Protein AF-A0A1M5UIB4-F1 (afdb_monomer)

Solvent-accessible surface area (backbone atoms only — not comparable to full-atom values): 10551 Å² total; per-residue (Å²): 145,88,87,80,84,84,86,81,85,84,73,81,70,80,72,77,74,70,70,76,63,80,63,64,63,59,52,53,50,50,49,52,52,50,49,66,48,49,50,58,53,49,7,51,53,27,33,60,51,29,69,79,46,92,88,53,86,46,80,44,68,66,48,18,36,51,40,41,50,27,49,56,68,67,68,55,89,67,86,65,73,73,83,42,69,64,20,44,52,44,39,53,51,48,30,55,51,48,54,51,49,50,52,66,59,42,47,63,55,50,55,50,54,51,48,52,54,52,50,55,52,51,55,54,50,54,51,50,53,51,51,50,53,55,47,52,54,53,51,51,51,56,52,50,54,53,50,52,56,50,49,55,53,52,51,55,49,50,55,49,50,52,55,47,52,54,50,49,53,54,48,52,56,48,55,64,69,71,53,74,81,83,126

Organism: NCBI:txid299255

Sequence (183 aa):
MYFGAIMRKGVLSPRHGGSDGFNPWWFALLAMVALAIHVPLFAAMTLWFESGHPDSHIQTFSDATWVTLMAISTIGYGDLVPLTLGARITNIVAFVACIGFMTVLGLPFYLQAVSLINNAVRRQDSRRHHLENRRYARMISRRMDQYDDHLDQVMSKLDRLEQLMDREAVRNEQEQKDSPPAK

Mean predicted aligned error: 12.82 Å

Nearest PDB structures (foldseek):
  8vc3-assembly1_E  TM=8.628E-01  e=1.170E-04  Rattus norvegicus
  5wie-assembly2_H  TM=8.489E-01  e=1.315E-04  Rattus norvegicus
  7siz-assembly1_B  TM=8.538E-01  e=5.033E-04  Rattus norvegicus
  7w6s-assembly1_F  TM=6.006E-01  e=5.479E-05  Homo sapiens
  7f3f-assembly1_B  TM=7.124E-01  e=5.995E-04  Homo sapiens

Foldseek 3Di:
DPDPPDPPPPPPDPPPPPCPVPDLVVLVVVLVVCVVCLLLVLLVQLCVQQCPPPPAPQPDSVSSSVALVCLLVVVCPVPHDRPDPRNVVSSVVSNVVNVVSCVVSCVVVVVSVVVVVVVVVVVVVVVVVVVVVVVVVVVVVVVVVVVVVVVVVVVVVVVVVVVVVVVVVVVVVVVVVPDPPDD

pLDDT: mean 85.93, std 15.43, range [42.91, 97.94]

Radius of gyration: 45.01 Å; Cα contacts (8 Å, |Δi|>4): 94; chains: 1; bounding box: 85×39×139 Å

Structure (mmCIF, N/CA/C/O backbone):
data_AF-A0A1M5UIB4-F1
#
_entry.id   AF-A0A1M5UIB4-F1
#
loop_
_atom_site.group_PDB
_atom_site.id
_atom_site.type_symbol
_atom_site.label_atom_id
_atom_site.label_alt_id
_atom_site.label_comp_id
_atom_site.label_asym_id
_atom_site.label_entity_id
_atom_site.label_seq_id
_atom_site.pdbx_PDB_ins_code
_atom_site.Cartn_x
_atom_site.Cartn_y
_atom_site.Cartn_z
_atom_site.occupancy
_atom_site.B_iso_or_equiv
_atom_site.auth_seq_id
_atom_site.auth_comp_id
_atom_site.auth_asym_id
_atom_site.auth_atom_id
_atom_site.pdbx_PDB_model_num
ATOM 1 N N . MET A 1 1 ? 0.639 -30.505 -58.683 1.00 51.19 1 MET A N 1
ATOM 2 C CA . MET A 1 1 ? 0.103 -29.165 -58.355 1.00 51.19 1 MET A CA 1
ATOM 3 C C . MET A 1 1 ? -0.337 -29.081 -56.881 1.00 51.19 1 MET A C 1
ATOM 5 O O . MET A 1 1 ? -1.465 -28.712 -56.630 1.00 51.19 1 MET A O 1
ATOM 9 N N . TYR A 1 2 ? 0.522 -29.410 -55.898 1.00 43.47 2 TYR A N 1
ATOM 10 C CA . TYR A 1 2 ? 0.194 -29.302 -54.455 1.00 43.47 2 TYR A CA 1
ATOM 11 C C . TYR A 1 2 ? 1.462 -29.215 -53.573 1.00 43.47 2 TYR A C 1
ATOM 13 O O . TYR A 1 2 ? 1.670 -30.032 -52.689 1.00 43.47 2 TYR A O 1
ATOM 21 N N . PHE A 1 3 ? 2.352 -28.248 -53.824 1.00 42.97 3 PHE A N 1
ATOM 22 C CA . PHE A 1 3 ? 3.542 -28.031 -52.972 1.00 42.97 3 PHE A CA 1
ATOM 23 C C . PHE A 1 3 ? 3.953 -26.547 -52.865 1.00 42.97 3 PHE A C 1
ATOM 25 O O . PHE A 1 3 ? 5.128 -26.220 -52.774 1.00 42.97 3 PHE A O 1
ATOM 32 N N . GLY A 1 4 ? 2.983 -25.622 -52.914 1.00 45.22 4 GLY A N 1
ATOM 33 C CA . GLY A 1 4 ? 3.255 -24.173 -52.973 1.00 45.22 4 GLY A CA 1
ATOM 34 C C . GLY A 1 4 ? 2.662 -23.314 -51.850 1.00 45.22 4 GLY A C 1
ATOM 35 O O . GLY A 1 4 ? 2.902 -22.113 -51.826 1.00 45.22 4 GLY A O 1
ATOM 36 N N . ALA A 1 5 ? 1.889 -23.880 -50.918 1.00 47.44 5 ALA A N 1
ATOM 37 C CA . ALA A 1 5 ? 1.044 -23.085 -50.012 1.00 47.44 5 ALA A CA 1
ATOM 38 C C . ALA A 1 5 ? 1.519 -23.011 -48.544 1.00 47.44 5 ALA A C 1
ATOM 40 O O . ALA A 1 5 ? 0.765 -22.552 -47.691 1.00 47.44 5 ALA A O 1
ATOM 41 N N . ILE A 1 6 ? 2.750 -23.438 -48.223 1.00 51.12 6 ILE A N 1
ATOM 42 C CA . ILE A 1 6 ? 3.232 -23.543 -46.823 1.00 51.12 6 ILE A CA 1
ATOM 43 C C . ILE A 1 6 ? 4.278 -22.464 -46.451 1.00 51.12 6 ILE A C 1
ATOM 45 O O . ILE A 1 6 ? 4.755 -22.416 -45.327 1.00 51.12 6 ILE A O 1
ATOM 49 N N . MET A 1 7 ? 4.592 -21.509 -47.334 1.00 51.34 7 MET A N 1
ATOM 50 C CA . MET A 1 7 ? 5.634 -20.489 -47.083 1.00 51.34 7 MET A CA 1
ATOM 51 C C . MET A 1 7 ? 5.106 -19.049 -47.082 1.00 51.34 7 MET A C 1
ATOM 53 O O . MET A 1 7 ? 5.727 -18.143 -47.635 1.00 51.34 7 MET A O 1
ATOM 57 N N . ARG A 1 8 ? 3.934 -18.801 -46.478 1.00 48.84 8 ARG A N 1
ATOM 58 C CA . ARG A 1 8 ? 3.467 -17.419 -46.255 1.00 48.84 8 ARG A CA 1
ATOM 59 C C . ARG A 1 8 ? 2.487 -17.261 -45.086 1.00 48.84 8 ARG A C 1
ATOM 61 O O . ARG A 1 8 ? 1.413 -16.695 -45.232 1.00 48.84 8 ARG A O 1
ATOM 68 N N . LYS A 1 9 ? 2.867 -17.729 -43.896 1.00 47.12 9 LYS A N 1
ATOM 69 C CA . LYS A 1 9 ? 2.273 -17.267 -42.624 1.00 47.12 9 LYS A CA 1
ATOM 70 C C . LYS A 1 9 ? 3.375 -16.968 -41.607 1.00 47.12 9 LYS A C 1
ATOM 72 O O . LYS A 1 9 ? 3.436 -17.545 -40.534 1.00 47.12 9 LYS A O 1
ATOM 77 N N . GLY A 1 10 ? 4.271 -16.067 -42.005 1.00 47.38 10 GLY A N 1
ATOM 78 C CA . GLY A 1 10 ? 5.330 -15.489 -41.175 1.00 47.38 10 GLY A CA 1
ATOM 79 C C . GLY A 1 10 ? 5.127 -13.993 -40.937 1.00 47.38 10 GLY A C 1
ATOM 80 O O . GLY A 1 10 ? 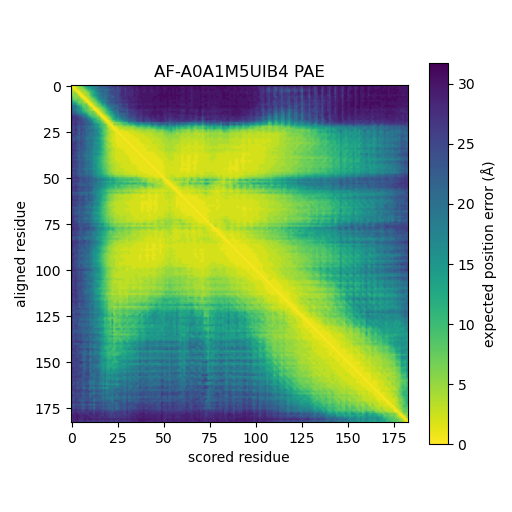6.097 -13.251 -40.881 1.00 47.38 10 GLY A O 1
ATOM 81 N N . VAL A 1 11 ? 3.878 -13.527 -40.847 1.00 51.22 11 VAL A N 1
ATOM 82 C CA . VAL A 1 11 ? 3.583 -12.179 -40.348 1.00 51.22 11 VAL A CA 1
ATOM 83 C C . VAL A 1 11 ? 3.044 -12.364 -38.945 1.00 51.22 11 VAL A C 1
ATOM 85 O O . VAL A 1 11 ? 1.877 -12.693 -38.747 1.00 51.22 11 VAL A O 1
ATOM 88 N N . LEU A 1 12 ? 3.955 -12.227 -37.985 1.00 52.25 12 LEU A N 1
ATOM 89 C CA . LEU A 1 12 ? 3.656 -12.039 -36.575 1.00 52.25 12 LEU A CA 1
ATOM 90 C C . LEU A 1 12 ? 2.602 -10.935 -36.471 1.00 52.25 12 LEU A C 1
ATOM 92 O O . LEU A 1 12 ? 2.913 -9.751 -36.579 1.00 52.25 12 LEU A O 1
ATOM 96 N N . SER A 1 13 ? 1.342 -11.321 -36.284 1.00 51.44 13 SER A N 1
ATOM 97 C CA . SER A 1 13 ? 0.351 -10.399 -35.756 1.00 51.44 13 SER A CA 1
ATOM 98 C C . SER A 1 13 ? 0.904 -9.913 -34.415 1.00 51.44 13 SER A C 1
ATOM 100 O O . SER A 1 13 ? 1.237 -10.768 -33.583 1.00 51.44 13 SER A O 1
ATOM 102 N N . PRO A 1 14 ? 1.012 -8.598 -34.161 1.00 44.62 14 PRO A N 1
ATOM 103 C CA . PRO A 1 14 ? 1.189 -8.121 -32.807 1.00 44.62 14 PRO A CA 1
ATOM 104 C C . PRO A 1 14 ? -0.060 -8.586 -32.076 1.00 44.62 14 PRO A C 1
ATOM 106 O O . PRO A 1 14 ? -1.140 -8.022 -32.246 1.00 44.62 14 PRO A O 1
ATOM 109 N N . ARG A 1 15 ? 0.064 -9.687 -31.331 1.00 45.69 15 ARG A N 1
ATOM 110 C CA . ARG A 1 15 ? -0.931 -10.095 -30.355 1.00 45.69 15 ARG A CA 1
ATOM 111 C C . ARG A 1 15 ? -1.129 -8.842 -29.521 1.00 45.69 15 ARG A C 1
ATOM 113 O O . ARG A 1 15 ? -0.184 -8.398 -28.870 1.00 45.69 15 ARG A O 1
ATOM 120 N N . HIS A 1 16 ? -2.295 -8.208 -29.646 1.00 49.19 16 HIS A N 1
ATOM 121 C CA . HIS A 1 16 ? -2.716 -7.200 -28.698 1.00 49.19 16 HIS A CA 1
ATOM 122 C C . HIS A 1 16 ? -2.613 -7.891 -27.348 1.00 49.19 16 HIS A C 1
ATOM 124 O O . HIS A 1 16 ? -3.436 -8.734 -26.996 1.00 49.19 16 HIS A O 1
ATOM 130 N N . GLY A 1 17 ? -1.513 -7.614 -26.649 1.00 43.81 17 GLY A N 1
ATOM 131 C CA . GLY A 1 17 ? -1.431 -7.786 -25.224 1.00 43.81 17 GLY A CA 1
ATOM 132 C C . GLY A 1 17 ? -2.463 -6.820 -24.702 1.00 43.81 17 GLY A C 1
ATOM 133 O O . GLY A 1 17 ? -2.143 -5.665 -24.431 1.00 43.81 17 GLY A O 1
ATOM 134 N N . GLY A 1 18 ? -3.714 -7.284 -24.657 1.00 42.91 18 GLY A N 1
ATOM 135 C CA . GLY A 1 18 ? -4.642 -6.839 -23.653 1.00 42.91 18 GLY A CA 1
ATOM 136 C C . GLY A 1 18 ? -3.838 -6.935 -22.377 1.00 42.91 18 GLY A C 1
ATOM 137 O O . GLY A 1 18 ? -3.520 -8.020 -21.895 1.00 42.91 18 GLY A O 1
ATOM 138 N N . SER A 1 19 ? -3.374 -5.785 -21.905 1.00 57.78 19 SER A N 1
ATOM 139 C CA . SER A 1 19 ? -3.258 -5.611 -20.486 1.00 57.78 19 SER A CA 1
ATOM 140 C C . SER A 1 19 ? -4.671 -5.892 -20.007 1.00 57.78 19 SER A C 1
ATOM 142 O O . SER A 1 19 ? -5.518 -4.997 -20.034 1.00 57.78 19 SER A O 1
ATOM 144 N N . ASP A 1 20 ? -4.940 -7.139 -19.636 1.00 58.25 20 ASP A N 1
ATOM 145 C CA . ASP A 1 20 ? -5.919 -7.429 -18.608 1.00 58.25 20 ASP A CA 1
ATOM 146 C C . ASP A 1 20 ? -5.351 -6.687 -17.401 1.00 58.25 20 ASP A C 1
ATOM 148 O O . ASP A 1 20 ? -4.516 -7.190 -16.651 1.00 58.25 20 ASP A O 1
ATOM 152 N N . GLY A 1 21 ? -5.603 -5.377 -17.392 1.00 60.31 21 GLY A N 1
ATOM 153 C CA . GLY A 1 21 ? -4.989 -4.429 -16.499 1.00 60.31 21 GLY A CA 1
ATOM 154 C C . GLY A 1 21 ? -5.532 -4.816 -15.156 1.00 60.31 21 GLY A C 1
ATOM 155 O O . GLY A 1 21 ? -6.702 -4.565 -14.885 1.00 60.31 21 GLY A O 1
ATOM 156 N N . PHE A 1 22 ? -4.709 -5.516 -14.385 1.00 69.25 22 PHE A N 1
ATOM 157 C CA . PHE A 1 22 ? -5.004 -5.888 -13.021 1.00 69.25 22 PHE A CA 1
ATOM 158 C C . PHE A 1 22 ? -5.564 -4.654 -12.326 1.00 69.25 22 PHE A C 1
ATOM 160 O O . PHE A 1 22 ? -4.862 -3.657 -12.170 1.00 69.25 22 PHE A O 1
ATOM 167 N N . ASN A 1 23 ? -6.864 -4.668 -12.040 1.00 78.31 23 ASN A N 1
ATOM 168 C CA . ASN A 1 23 ? -7.553 -3.468 -11.611 1.00 78.31 23 ASN A CA 1
ATOM 169 C C . ASN A 1 23 ? -7.292 -3.288 -10.105 1.00 78.31 23 ASN A C 1
ATOM 171 O O . ASN A 1 23 ? -7.831 -4.054 -9.298 1.00 78.31 23 ASN A O 1
ATOM 175 N N . PRO A 1 24 ? -6.485 -2.287 -9.700 1.00 80.81 24 PRO A N 1
ATOM 176 C CA . PRO A 1 24 ? -6.125 -2.100 -8.298 1.00 80.81 24 PRO A CA 1
ATOM 177 C C . PRO A 1 24 ? -7.331 -1.684 -7.446 1.00 80.81 24 PRO A C 1
ATOM 179 O O . PRO A 1 24 ? -7.307 -1.847 -6.227 1.00 80.81 24 PRO A O 1
ATOM 182 N N . TRP A 1 25 ? -8.408 -1.193 -8.070 1.00 83.19 25 TRP A N 1
ATOM 183 C CA . TRP A 1 25 ? -9.614 -0.758 -7.374 1.00 83.19 25 TRP A CA 1
ATOM 184 C C . TRP A 1 25 ? -10.310 -1.901 -6.630 1.00 83.19 25 TRP A C 1
ATOM 186 O O . TRP A 1 25 ? -10.904 -1.655 -5.584 1.00 83.19 25 TRP A O 1
ATOM 196 N N . TRP A 1 26 ? -10.187 -3.153 -7.087 1.00 87.62 26 TRP A N 1
ATOM 197 C CA . TRP A 1 26 ? -10.718 -4.295 -6.333 1.00 87.62 26 TRP A CA 1
ATOM 198 C C . TRP A 1 26 ? -9.958 -4.531 -5.026 1.00 87.62 26 TRP A C 1
ATOM 200 O O . TRP A 1 26 ? -10.581 -4.878 -4.030 1.00 87.62 26 TRP A O 1
ATOM 210 N N . PHE A 1 27 ? -8.648 -4.276 -4.978 1.00 88.50 27 PHE A N 1
ATOM 211 C CA . PHE A 1 27 ? -7.876 -4.365 -3.731 1.00 88.50 27 PHE A CA 1
ATOM 212 C C . PHE A 1 27 ? -8.211 -3.228 -2.778 1.00 88.50 27 PHE A C 1
ATOM 214 O O . PHE A 1 27 ? -8.328 -3.462 -1.580 1.00 88.50 27 PHE A O 1
ATOM 221 N N . ALA A 1 28 ? -8.433 -2.022 -3.306 1.00 87.56 28 ALA A N 1
ATOM 222 C CA . ALA A 1 28 ? -8.935 -0.909 -2.509 1.00 87.56 28 ALA A CA 1
ATOM 223 C C . ALA A 1 28 ? -10.319 -1.227 -1.917 1.00 87.56 28 ALA A C 1
ATOM 225 O O . ALA A 1 28 ? -10.536 -1.018 -0.727 1.00 87.56 28 ALA A O 1
ATOM 226 N N . LEU A 1 29 ? -11.225 -1.807 -2.714 1.00 91.44 29 LEU A N 1
ATOM 227 C CA . LEU A 1 29 ? -12.536 -2.263 -2.248 1.00 91.44 29 LEU A CA 1
ATOM 228 C C . LEU A 1 29 ? -12.407 -3.344 -1.166 1.00 91.44 29 LEU A C 1
ATOM 230 O O . LEU A 1 29 ? -13.030 -3.226 -0.115 1.00 91.44 29 LEU A O 1
ATOM 234 N N . LEU A 1 30 ? -11.577 -4.367 -1.394 1.00 92.31 30 LEU A N 1
ATOM 235 C CA . LEU A 1 30 ? -11.312 -5.423 -0.414 1.00 92.31 30 LEU A CA 1
ATOM 236 C C . LEU A 1 30 ? -10.729 -4.859 0.884 1.00 92.31 30 LEU A C 1
ATOM 238 O O . LEU A 1 30 ? -11.140 -5.285 1.958 1.00 92.31 30 LEU A O 1
ATOM 242 N N . ALA A 1 31 ? -9.827 -3.878 0.805 1.00 91.94 31 ALA A N 1
ATOM 243 C CA . ALA A 1 31 ? -9.273 -3.208 1.976 1.00 91.94 31 ALA A CA 1
ATOM 244 C C . ALA A 1 31 ? -10.330 -2.413 2.749 1.00 91.94 31 ALA A C 1
ATOM 246 O O . ALA A 1 31 ? -10.376 -2.482 3.976 1.00 91.94 31 ALA A O 1
ATOM 247 N N . MET A 1 32 ? -11.215 -1.713 2.037 1.00 92.12 32 MET A N 1
ATOM 248 C CA . MET A 1 32 ? -12.330 -0.983 2.639 1.00 92.12 32 MET A CA 1
ATOM 249 C C . MET A 1 32 ? -13.294 -1.928 3.365 1.00 92.12 32 MET A C 1
ATOM 251 O O . MET A 1 32 ? -13.677 -1.662 4.500 1.00 92.12 32 MET A O 1
ATOM 255 N N . VAL A 1 33 ? -13.647 -3.052 2.733 1.00 94.56 33 VAL A N 1
ATOM 256 C CA . VAL A 1 33 ? -14.512 -4.083 3.327 1.00 94.56 33 VAL A CA 1
ATOM 257 C C . VAL A 1 33 ? -13.830 -4.746 4.523 1.00 94.56 33 VAL A C 1
ATOM 259 O O . VAL A 1 33 ? -14.460 -4.911 5.565 1.00 94.56 33 VAL A O 1
ATOM 262 N N . ALA A 1 34 ? -12.541 -5.076 4.413 1.00 94.00 34 ALA A N 1
ATOM 263 C CA . ALA A 1 34 ? -11.773 -5.648 5.514 1.00 94.00 34 ALA A CA 1
ATOM 264 C C . ALA A 1 34 ? -11.755 -4.707 6.725 1.00 94.00 34 ALA A C 1
ATOM 266 O O . ALA A 1 34 ? -12.043 -5.151 7.831 1.00 94.00 34 ALA A O 1
ATOM 267 N N . LEU A 1 35 ? -11.511 -3.407 6.525 1.00 93.56 35 LEU A N 1
ATOM 268 C CA . LEU A 1 35 ? -11.533 -2.417 7.605 1.00 93.56 35 LEU A CA 1
ATOM 269 C C . LEU A 1 35 ? -12.937 -2.248 8.210 1.00 93.56 35 LEU A C 1
ATOM 271 O O . LEU A 1 35 ? -13.074 -2.196 9.434 1.00 93.56 35 LEU A O 1
ATOM 275 N N . ALA A 1 36 ? -13.970 -2.205 7.363 1.00 94.38 36 ALA A N 1
ATOM 276 C CA . ALA A 1 36 ? -15.365 -2.081 7.783 1.00 94.38 36 ALA A CA 1
ATOM 277 C C . ALA A 1 36 ? -15.855 -3.277 8.614 1.00 94.38 36 ALA A C 1
ATOM 279 O O . ALA A 1 36 ? -16.785 -3.121 9.395 1.00 94.38 36 ALA A O 1
ATOM 280 N N . ILE A 1 37 ? -15.236 -4.452 8.469 1.00 96.38 37 ILE A N 1
ATOM 281 C CA . ILE A 1 37 ? -15.513 -5.635 9.297 1.00 96.38 37 ILE A CA 1
ATOM 282 C C . ILE A 1 37 ? -14.597 -5.668 10.527 1.00 96.38 37 ILE A C 1
ATOM 284 O O . ILE A 1 37 ? -15.048 -5.986 11.626 1.00 96.38 37 ILE A O 1
ATOM 288 N N . HIS A 1 38 ? -13.322 -5.316 10.354 1.00 96.00 38 HIS A N 1
ATOM 289 C CA . HIS A 1 38 ? -12.291 -5.374 11.391 1.00 96.00 38 HIS A CA 1
ATOM 290 C C . HIS A 1 38 ? -12.646 -4.522 12.608 1.00 96.00 38 HIS A C 1
ATOM 292 O O . HIS A 1 38 ? -12.668 -5.029 13.727 1.00 96.00 38 HIS A O 1
ATOM 298 N N . VAL A 1 39 ? -12.970 -3.241 12.406 1.00 96.62 39 VAL A N 1
ATOM 299 C CA . VAL A 1 39 ? -13.229 -2.328 13.531 1.00 96.62 39 VAL A CA 1
ATOM 300 C C . VAL A 1 39 ? -14.461 -2.763 14.343 1.00 96.62 39 VAL A C 1
ATOM 302 O O . VAL A 1 39 ? -14.316 -2.936 15.554 1.00 96.62 39 VAL A O 1
ATOM 305 N N . PRO A 1 40 ? -15.640 -3.028 13.738 1.00 97.50 40 PRO A N 1
ATOM 306 C CA . PRO A 1 40 ? -16.807 -3.501 14.484 1.00 97.50 40 PRO A CA 1
ATOM 307 C C . PRO A 1 40 ? -16.593 -4.823 15.219 1.00 97.50 40 PRO A C 1
ATOM 309 O O . PRO A 1 40 ? -17.099 -4.991 16.328 1.00 97.50 40 PRO A O 1
ATOM 312 N N . LEU A 1 41 ? -15.841 -5.754 14.625 1.00 97.94 41 LEU A N 1
ATOM 313 C CA . LEU A 1 41 ? -15.555 -7.055 15.228 1.00 97.94 41 LEU A CA 1
ATOM 314 C C . LEU A 1 41 ? -14.792 -6.898 16.550 1.00 97.94 41 LEU A C 1
ATOM 316 O O . LEU A 1 41 ? -15.223 -7.409 17.584 1.00 97.94 41 LEU A O 1
ATOM 320 N N . PHE A 1 42 ? -13.680 -6.162 16.530 1.00 97.62 42 PHE A N 1
ATOM 321 C CA . PHE A 1 42 ? -12.860 -5.951 17.725 1.00 97.62 42 PHE A CA 1
ATOM 322 C C . PHE A 1 42 ? -13.526 -5.012 18.740 1.00 97.62 42 PHE A C 1
ATOM 324 O O . PHE A 1 42 ? -13.355 -5.207 19.946 1.00 97.62 42 PHE A O 1
ATOM 331 N N . ALA A 1 43 ? -14.346 -4.062 18.282 1.00 97.25 43 ALA A N 1
ATOM 332 C CA . ALA A 1 43 ? -15.177 -3.234 19.153 1.00 97.25 43 ALA A CA 1
ATOM 333 C C . ALA A 1 43 ? -16.216 -4.075 19.912 1.00 97.25 43 ALA A C 1
ATOM 335 O O . ALA A 1 43 ? -16.351 -3.942 21.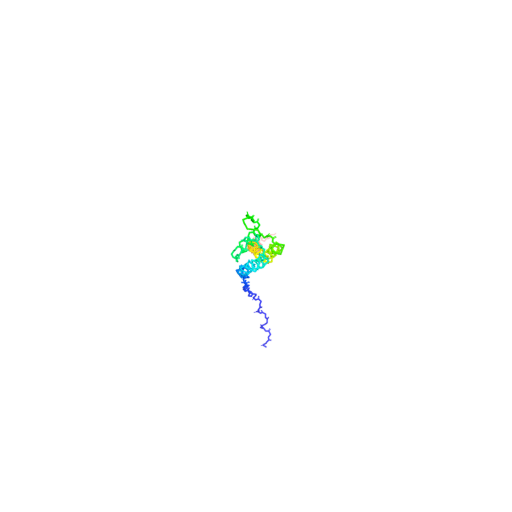127 1.00 97.25 43 ALA A O 1
ATOM 336 N N . ALA A 1 44 ? -16.905 -4.999 19.232 1.00 97.56 44 ALA A N 1
ATOM 337 C CA . ALA A 1 44 ? -17.862 -5.902 19.871 1.00 97.56 44 ALA A CA 1
ATOM 338 C C . ALA A 1 44 ? -17.186 -6.808 20.911 1.00 97.56 44 ALA A C 1
ATOM 340 O O . ALA A 1 44 ? -17.709 -6.976 22.011 1.00 97.56 44 ALA A O 1
ATOM 341 N N . MET A 1 45 ? -16.003 -7.348 20.596 1.00 97.19 45 MET A N 1
ATOM 342 C CA . MET A 1 45 ? -15.217 -8.143 21.547 1.00 97.19 45 MET A CA 1
ATOM 343 C C . MET A 1 45 ? -14.775 -7.315 22.758 1.00 97.19 45 MET A C 1
ATOM 345 O O . MET A 1 45 ? -14.904 -7.771 23.891 1.0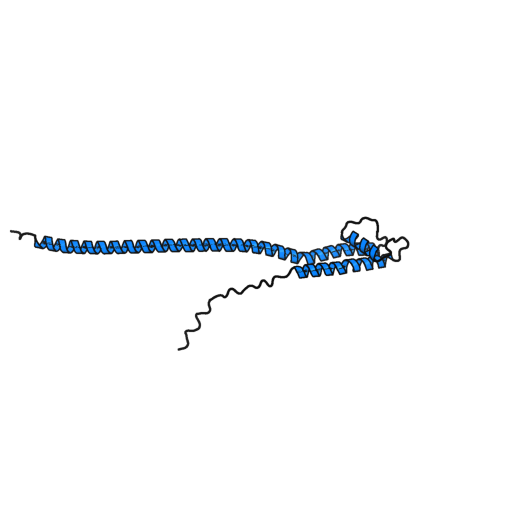0 97.19 45 MET A O 1
ATOM 349 N N . THR A 1 46 ? -14.294 -6.090 22.527 1.00 96.31 46 THR A N 1
ATOM 350 C CA . THR A 1 46 ? -13.904 -5.153 23.590 1.00 96.31 46 THR A CA 1
ATOM 351 C C . THR A 1 46 ? -15.083 -4.873 24.513 1.00 96.31 46 THR A C 1
ATOM 353 O O . THR A 1 46 ? -14.958 -5.051 25.719 1.00 96.31 46 THR A O 1
ATOM 356 N N . LEU A 1 47 ? -16.246 -4.522 23.955 1.00 96.44 47 LEU A N 1
ATOM 357 C CA . LEU A 1 47 ? -17.459 -4.277 24.733 1.00 96.44 47 LEU A CA 1
ATOM 358 C C . LEU A 1 47 ? -17.893 -5.516 25.522 1.00 96.44 47 LEU A C 1
ATOM 360 O O . LEU A 1 47 ? -18.286 -5.399 26.679 1.00 96.44 47 LEU A O 1
ATOM 364 N N . TRP A 1 48 ? -17.805 -6.704 24.920 1.00 95.75 48 TRP A N 1
ATOM 365 C CA . TRP A 1 48 ? -18.175 -7.951 25.585 1.00 95.75 48 TRP A CA 1
ATOM 366 C C . TRP A 1 48 ? -17.317 -8.214 26.825 1.00 95.75 48 TRP A C 1
ATOM 368 O O . TRP A 1 48 ? -17.865 -8.487 27.891 1.00 95.75 48 TRP A O 1
ATOM 378 N N . PHE A 1 49 ? -15.995 -8.057 26.720 1.00 95.06 49 PHE A N 1
ATOM 379 C CA . PHE A 1 49 ? -15.107 -8.186 27.878 1.00 95.06 49 PHE A CA 1
ATOM 380 C C . PHE A 1 49 ? -15.352 -7.104 28.935 1.00 95.06 49 PHE A C 1
ATOM 382 O O . PHE A 1 49 ? -15.230 -7.390 30.124 1.00 95.06 49 PHE A O 1
ATOM 389 N N . GLU A 1 50 ? -15.741 -5.897 28.520 1.00 93.12 50 GLU A N 1
ATOM 390 C CA . GLU A 1 50 ? -15.853 -4.753 29.428 1.00 93.12 50 GLU A CA 1
ATOM 391 C C . GLU A 1 50 ? -17.200 -4.593 30.117 1.00 93.12 50 GLU A C 1
ATOM 393 O O . GLU A 1 50 ? -17.270 -4.036 31.212 1.00 93.12 50 GLU A O 1
ATOM 398 N N . SER A 1 51 ? -18.258 -5.123 29.510 1.00 88.81 51 SER A N 1
ATOM 399 C CA . SER A 1 51 ? -19.642 -4.983 29.975 1.00 88.81 51 SER A CA 1
ATOM 400 C C . SER A 1 51 ? -19.915 -5.533 31.387 1.00 88.81 51 SER A C 1
ATOM 402 O O . SER A 1 51 ? -20.945 -5.213 31.972 1.00 88.81 51 SER A O 1
ATOM 404 N N . GLY A 1 52 ? -18.996 -6.317 31.963 1.00 82.00 52 GLY A N 1
ATOM 405 C CA . GLY A 1 52 ? -19.085 -6.834 33.334 1.00 82.00 52 GLY A CA 1
ATOM 406 C C . GLY A 1 52 ? -18.284 -6.065 34.392 1.00 82.00 52 GLY A C 1
ATOM 407 O O . GLY A 1 52 ? -18.337 -6.445 35.562 1.00 82.00 52 GLY A O 1
ATOM 408 N N . HIS A 1 53 ? -17.519 -5.030 34.024 1.00 88.62 53 HIS A N 1
ATOM 409 C CA . HIS A 1 53 ? -16.644 -4.325 34.966 1.00 88.62 53 HIS A CA 1
ATOM 410 C C . HIS A 1 53 ? -17.334 -3.069 35.540 1.00 88.62 53 HIS A C 1
ATOM 412 O O . HIS A 1 53 ? -17.658 -2.163 34.772 1.00 88.62 53 HIS A O 1
ATOM 418 N N . PRO A 1 54 ? -17.530 -2.960 36.871 1.00 84.94 54 PRO A N 1
ATOM 419 C CA . PRO A 1 54 ? -18.332 -1.890 37.481 1.00 84.94 54 PRO A CA 1
ATOM 420 C C . PRO A 1 54 ? -17.749 -0.484 37.277 1.00 84.94 54 PRO A C 1
ATOM 422 O O . PRO A 1 54 ? -18.506 0.467 37.128 1.00 84.94 54 PRO A O 1
ATOM 425 N N . ASP A 1 55 ? -16.421 -0.361 37.199 1.00 88.44 55 ASP A N 1
ATOM 426 C CA . ASP A 1 55 ? -15.740 0.921 36.946 1.00 88.44 55 ASP A CA 1
ATOM 427 C C . ASP A 1 55 ? -15.548 1.240 35.448 1.00 88.44 55 ASP A C 1
ATOM 429 O O . ASP A 1 55 ? -14.852 2.196 35.093 1.00 88.44 55 ASP A O 1
ATOM 433 N N . SER A 1 56 ? -16.104 0.423 34.543 1.00 89.19 56 SER A N 1
ATOM 434 C CA . SER A 1 56 ? -15.951 0.643 33.103 1.00 89.19 56 SER A CA 1
ATOM 435 C C . SER A 1 56 ? -16.791 1.819 32.614 1.00 89.19 56 SER A C 1
ATOM 437 O O . SER A 1 56 ? -18.009 1.874 32.792 1.00 89.19 56 SER A O 1
ATOM 439 N N . HIS A 1 57 ? -16.124 2.715 31.890 1.00 91.00 57 HIS A N 1
ATOM 440 C CA . HIS A 1 57 ? -16.753 3.808 31.153 1.00 91.00 57 HIS A CA 1
ATOM 441 C C . HIS A 1 57 ? -17.085 3.419 29.700 1.00 91.00 57 HIS A C 1
ATOM 443 O O . HIS A 1 57 ? -17.683 4.205 28.974 1.00 91.00 57 HIS A O 1
ATOM 449 N N . ILE A 1 58 ? -16.720 2.205 29.269 1.00 93.19 58 ILE A N 1
ATOM 450 C CA . ILE A 1 58 ? -17.043 1.660 27.946 1.00 93.19 58 ILE A CA 1
ATOM 451 C C . ILE A 1 58 ? -18.369 0.905 28.074 1.00 93.19 58 ILE A C 1
ATOM 453 O O . ILE A 1 58 ? -18.380 -0.269 28.448 1.00 93.19 58 ILE A O 1
ATOM 457 N N . GLN A 1 59 ? -19.485 1.588 27.805 1.00 92.31 59 GLN A N 1
ATOM 458 C CA . GLN A 1 59 ? -20.829 1.020 27.998 1.00 92.31 59 GLN A CA 1
ATOM 459 C C . GLN A 1 59 ? -21.583 0.776 26.694 1.00 92.31 59 GLN A C 1
ATOM 461 O O . GLN A 1 59 ? -22.464 -0.083 26.640 1.00 92.31 59 GLN A O 1
ATOM 466 N N . THR A 1 60 ? -21.243 1.501 25.630 1.00 95.19 60 THR A N 1
ATOM 467 C CA . THR A 1 60 ? -21.905 1.359 24.334 1.00 95.19 60 THR A CA 1
ATOM 468 C C . THR A 1 60 ? -20.968 0.805 23.269 1.00 95.19 60 THR A C 1
ATOM 470 O O . THR A 1 60 ? -19.741 0.869 23.359 1.00 95.19 60 THR A O 1
ATOM 473 N N . PHE A 1 61 ? -21.560 0.286 22.193 1.00 96.00 61 PHE A N 1
ATOM 474 C CA . PHE A 1 61 ? -20.804 -0.132 21.015 1.00 96.00 61 PHE A CA 1
ATOM 475 C C . PHE A 1 61 ? -20.042 1.032 20.362 1.00 96.00 61 PHE A C 1
ATOM 477 O O . PHE A 1 61 ? -18.953 0.832 19.825 1.00 96.00 61 PHE A O 1
ATOM 484 N N . SER A 1 62 ? -20.586 2.250 20.443 1.00 96.31 62 SER A N 1
ATOM 485 C CA . SER A 1 62 ? -19.914 3.458 19.958 1.00 96.31 62 SER A CA 1
ATOM 486 C C . SER A 1 62 ? -18.630 3.729 20.745 1.00 96.31 62 SER A C 1
ATOM 488 O O . SER A 1 62 ? -17.587 3.965 20.138 1.00 96.31 62 SER A O 1
ATOM 490 N N . ASP A 1 63 ? -18.678 3.609 22.074 1.00 95.81 63 ASP A N 1
ATOM 491 C CA . ASP A 1 63 ? -17.516 3.812 22.952 1.00 95.81 63 ASP A CA 1
ATOM 492 C C . ASP A 1 63 ? -16.431 2.772 22.668 1.00 95.81 63 ASP A C 1
ATOM 494 O O . ASP A 1 63 ? -15.255 3.099 22.521 1.00 95.81 63 ASP A O 1
ATOM 498 N N . ALA A 1 64 ? -16.827 1.506 22.515 1.00 96.25 64 ALA A N 1
ATOM 499 C CA . ALA A 1 64 ? -15.889 0.442 22.180 1.00 96.25 64 ALA A CA 1
ATOM 500 C C . ALA A 1 64 ? -15.273 0.634 20.783 1.00 96.25 64 ALA A C 1
ATOM 502 O O . ALA A 1 64 ? -14.079 0.408 20.600 1.00 96.25 64 ALA A O 1
ATOM 503 N N . THR A 1 65 ? -16.059 1.111 19.812 1.00 96.50 65 THR A N 1
ATOM 504 C CA . THR A 1 65 ? -15.571 1.451 18.465 1.00 96.50 65 THR A CA 1
ATOM 505 C C . THR A 1 65 ? -14.543 2.576 18.521 1.00 96.50 65 THR A C 1
ATOM 507 O O . THR A 1 65 ? -13.492 2.478 17.886 1.00 96.50 65 THR A O 1
ATOM 510 N N . TRP A 1 66 ? -14.810 3.618 19.311 1.00 96.25 66 TRP A N 1
ATOM 511 C CA . TRP A 1 66 ? -13.873 4.712 19.549 1.00 96.25 66 TRP A CA 1
ATOM 512 C C . TRP A 1 66 ? -12.556 4.212 20.150 1.00 96.25 66 TRP A C 1
ATOM 514 O O . TRP A 1 66 ? -11.489 4.493 19.602 1.00 96.25 66 TRP A O 1
ATOM 524 N N . VAL A 1 67 ? -12.622 3.393 21.203 1.00 95.88 67 VAL A N 1
ATOM 525 C CA . VAL A 1 67 ? -11.439 2.804 21.853 1.00 95.88 67 VAL A CA 1
ATOM 526 C C . VAL A 1 67 ? -10.633 1.946 20.879 1.00 95.88 67 VAL A C 1
ATOM 528 O O . VAL A 1 67 ? -9.413 2.092 20.789 1.00 95.88 67 VAL A O 1
ATOM 531 N N . THR A 1 68 ? -11.292 1.085 20.102 1.00 96.19 68 THR A N 1
ATOM 532 C CA . THR A 1 68 ? -10.619 0.243 19.105 1.00 96.19 68 THR A CA 1
ATOM 533 C C . THR A 1 68 ? -9.967 1.078 17.997 1.00 96.19 68 THR A C 1
ATOM 535 O O . THR A 1 68 ? -8.834 0.790 17.607 1.00 96.19 68 THR A O 1
ATOM 538 N N . LEU A 1 69 ? -10.612 2.150 17.519 1.00 96.06 69 LEU A N 1
ATOM 539 C CA . LEU A 1 69 ? -10.010 3.077 16.551 1.00 96.06 69 LEU A CA 1
ATOM 540 C C . LEU A 1 69 ? -8.788 3.800 17.132 1.00 96.06 69 LEU A C 1
ATOM 542 O O . LEU A 1 69 ? -7.758 3.898 16.461 1.00 96.06 69 LEU A O 1
ATOM 546 N N . MET A 1 70 ? -8.868 4.269 18.377 1.00 95.44 70 MET A N 1
ATOM 547 C CA . MET A 1 70 ? -7.747 4.912 19.071 1.00 95.44 70 MET A CA 1
ATOM 548 C C . MET A 1 70 ? -6.567 3.958 19.272 1.00 95.44 70 MET A C 1
ATOM 550 O O . MET A 1 70 ? -5.418 4.368 19.103 1.00 95.44 70 MET A O 1
ATOM 554 N N . ALA A 1 71 ? -6.842 2.687 19.573 1.00 94.56 71 ALA A N 1
ATOM 555 C CA . ALA A 1 71 ? -5.819 1.659 19.732 1.00 94.56 71 ALA A CA 1
ATOM 556 C C . ALA A 1 71 ? -5.121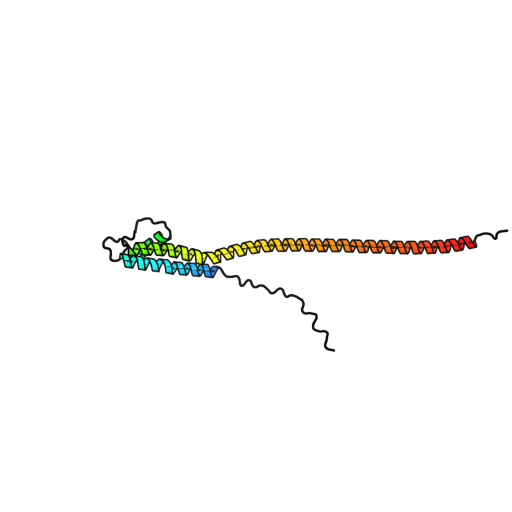 1.334 18.403 1.00 94.56 71 ALA A C 1
ATOM 558 O O . ALA A 1 71 ? -3.894 1.332 18.333 1.00 94.56 71 ALA A O 1
ATOM 559 N N . ILE A 1 72 ? -5.890 1.104 17.333 1.00 95.19 72 ILE A N 1
ATOM 560 C CA . ILE A 1 72 ? -5.339 0.749 16.018 1.00 95.19 72 ILE A CA 1
ATOM 561 C C . ILE A 1 72 ? -4.562 1.920 15.395 1.00 95.19 72 ILE A C 1
ATOM 563 O O . ILE A 1 72 ? -3.523 1.710 14.774 1.00 95.19 72 ILE A O 1
ATOM 567 N N . SER A 1 73 ? -5.046 3.154 15.570 1.00 94.00 73 SER A N 1
ATOM 568 C CA . SER A 1 73 ? -4.376 4.368 15.080 1.00 94.00 73 SER A CA 1
ATOM 569 C C . SER A 1 73 ? -3.178 4.797 15.925 1.00 94.00 73 SER A C 1
ATOM 571 O O . SER A 1 73 ? -2.442 5.693 15.516 1.00 94.00 73 SER A O 1
ATOM 573 N N . THR A 1 74 ? -2.963 4.175 17.088 1.00 94.31 74 THR A N 1
ATOM 574 C CA . THR A 1 74 ? -1.923 4.530 18.069 1.00 94.31 74 THR A CA 1
ATOM 575 C C . THR A 1 74 ? -2.020 5.960 18.619 1.00 94.31 74 THR A C 1
ATOM 577 O O . THR A 1 74 ? -1.068 6.442 19.225 1.00 94.31 74 THR A O 1
ATOM 580 N N . ILE A 1 75 ? -3.163 6.638 18.441 1.00 95.56 75 ILE A N 1
ATOM 581 C CA . ILE A 1 75 ? -3.391 7.991 18.975 1.00 95.56 75 ILE A CA 1
ATOM 582 C C . ILE A 1 75 ? -3.571 7.930 20.494 1.00 95.56 75 ILE A C 1
ATOM 584 O O . ILE A 1 75 ? -2.862 8.616 21.222 1.00 95.56 75 ILE A O 1
ATOM 588 N N . GLY A 1 76 ? -4.512 7.101 20.963 1.00 92.00 76 GLY A N 1
ATOM 589 C CA . GLY A 1 76 ? -4.721 6.824 22.386 1.00 92.00 76 GLY A CA 1
ATOM 590 C C . GLY A 1 76 ? -4.934 8.060 23.270 1.00 92.00 76 GLY A C 1
ATOM 591 O O . GLY A 1 76 ? -4.164 8.259 24.203 1.00 92.00 76 GLY A O 1
ATOM 592 N N . TYR A 1 77 ? -5.985 8.859 23.030 1.00 93.06 77 TYR A N 1
ATOM 593 C CA . TYR A 1 77 ? -6.283 10.054 23.845 1.00 93.06 77 TYR A CA 1
ATOM 594 C C . TYR A 1 77 ? -6.423 9.779 25.351 1.00 93.06 77 TYR A C 1
ATOM 596 O O . TYR A 1 77 ? -6.163 10.669 26.159 1.00 93.06 77 TYR A O 1
ATOM 604 N N . GLY A 1 78 ? -6.804 8.556 25.729 1.00 89.94 78 GLY A N 1
ATOM 605 C CA . GLY A 1 78 ? -6.897 8.129 27.126 1.00 89.94 78 GLY A CA 1
ATOM 606 C C . GLY A 1 78 ? -8.170 8.585 27.843 1.00 89.94 78 GLY A C 1
ATOM 607 O O . GLY A 1 78 ? -8.273 8.408 29.051 1.00 89.94 78 GLY A O 1
ATOM 608 N N . ASP A 1 79 ? -9.135 9.139 27.110 1.00 92.62 79 ASP A N 1
ATOM 609 C CA . ASP A 1 79 ? -10.484 9.473 27.578 1.00 92.62 79 ASP A CA 1
ATOM 610 C C . ASP A 1 79 ? -11.305 8.218 27.907 1.00 92.62 79 ASP A C 1
ATOM 612 O O . ASP A 1 79 ? -12.002 8.167 28.919 1.00 92.62 79 ASP A O 1
ATOM 616 N N . LEU A 1 80 ? -11.168 7.181 27.080 1.00 93.75 80 LEU A N 1
ATOM 617 C CA . LEU A 1 80 ? -11.726 5.856 27.310 1.00 93.75 80 LEU A CA 1
ATOM 618 C C . LEU A 1 80 ? -10.609 4.818 27.224 1.00 93.75 80 LEU A C 1
ATOM 620 O O . LEU A 1 80 ? -9.873 4.749 26.238 1.00 93.75 80 LEU A O 1
ATOM 624 N N . VAL A 1 81 ? -10.486 3.994 28.264 1.00 93.06 81 VAL A N 1
ATOM 625 C CA . VAL A 1 81 ? -9.451 2.960 28.354 1.00 93.06 81 VAL A CA 1
ATOM 626 C C . VAL A 1 81 ? -10.038 1.631 28.825 1.00 93.06 81 VAL A C 1
ATOM 628 O O . VAL A 1 81 ? -10.853 1.619 29.748 1.00 93.06 81 VAL A O 1
ATOM 631 N N . PRO A 1 82 ? -9.619 0.499 28.233 1.00 93.00 82 PRO A N 1
ATOM 632 C CA . PRO A 1 82 ? -9.999 -0.813 28.728 1.00 93.00 82 PRO A CA 1
ATOM 633 C C . PRO A 1 82 ? -9.326 -1.088 30.082 1.00 93.00 82 PRO A C 1
A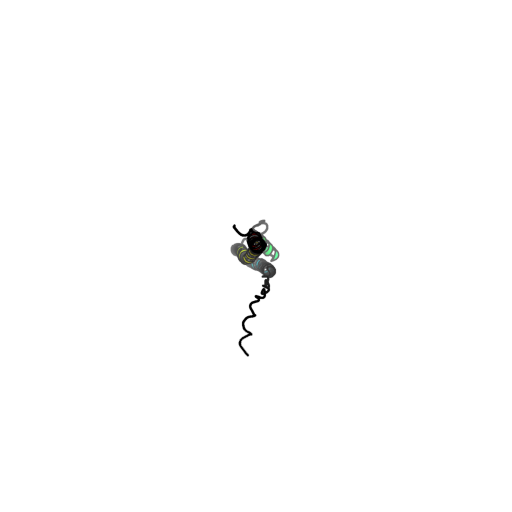TOM 635 O O . PRO A 1 82 ? -8.096 -1.050 30.237 1.00 93.00 82 PRO A O 1
ATOM 638 N N . LEU A 1 83 ? -10.149 -1.383 31.074 1.00 94.12 83 LEU A N 1
ATOM 639 C CA . LEU A 1 83 ? -9.787 -1.787 32.423 1.00 94.12 83 LEU A CA 1
ATOM 640 C C . LEU A 1 83 ? -9.562 -3.298 32.517 1.00 94.12 83 LEU A C 1
ATOM 642 O O . LEU A 1 83 ? -8.626 -3.721 33.200 1.00 94.12 83 LEU A O 1
ATOM 646 N N . THR A 1 84 ? -10.344 -4.117 31.806 1.00 95.62 84 THR A N 1
ATOM 647 C CA . THR A 1 84 ? -10.186 -5.574 31.860 1.00 95.62 84 THR A CA 1
ATOM 648 C C . THR A 1 84 ? -8.984 -6.046 31.053 1.00 95.62 84 THR A C 1
ATOM 650 O O . THR A 1 84 ? -8.605 -5.496 30.013 1.00 95.62 84 THR A O 1
ATOM 653 N N . LEU A 1 85 ? -8.387 -7.146 31.515 1.00 95.19 85 LEU A N 1
ATOM 654 C CA . LEU A 1 85 ? -7.308 -7.807 30.789 1.00 95.19 85 LEU A CA 1
ATOM 655 C C . LEU A 1 85 ? -7.774 -8.306 29.409 1.00 95.19 85 LEU A C 1
ATOM 657 O O . LEU A 1 85 ? -7.029 -8.195 28.437 1.00 95.19 85 LEU A O 1
ATOM 661 N N . GLY A 1 86 ? -9.009 -8.811 29.314 1.00 94.75 86 GLY A N 1
ATOM 662 C CA . GLY A 1 86 ? -9.580 -9.330 28.069 1.00 94.75 86 GLY A CA 1
ATOM 663 C C . GLY A 1 86 ? -9.699 -8.256 26.987 1.00 94.75 86 GLY A C 1
ATOM 664 O O . GLY A 1 86 ? -9.241 -8.459 25.859 1.00 94.75 86 GLY A O 1
ATOM 665 N N . ALA A 1 87 ? -10.217 -7.078 27.335 1.00 94.75 87 ALA A N 1
ATOM 666 C CA . ALA A 1 87 ? -10.321 -5.956 26.405 1.00 94.75 87 ALA A CA 1
ATOM 667 C C . ALA A 1 87 ? -8.952 -5.377 26.010 1.00 94.75 87 ALA A C 1
ATOM 669 O O . ALA A 1 87 ? -8.746 -4.998 24.854 1.00 94.75 87 ALA A O 1
ATOM 670 N N . ARG A 1 88 ? -7.977 -5.356 26.929 1.00 95.38 88 ARG A N 1
ATOM 671 C CA . ARG A 1 88 ? -6.595 -4.946 26.613 1.00 95.38 88 ARG A CA 1
ATOM 672 C C . ARG A 1 88 ? -5.951 -5.871 25.587 1.00 95.38 88 ARG A C 1
ATOM 674 O O . ARG A 1 88 ? -5.429 -5.394 24.582 1.00 95.38 88 ARG A O 1
ATOM 681 N N . ILE A 1 89 ? -6.025 -7.184 25.809 1.00 97.38 89 ILE A N 1
ATOM 682 C CA . ILE A 1 89 ? -5.498 -8.181 24.866 1.00 97.38 89 ILE A CA 1
ATOM 683 C C . ILE A 1 89 ? -6.213 -8.062 23.518 1.00 97.38 89 ILE A C 1
ATOM 685 O O . ILE A 1 89 ? -5.557 -8.052 22.481 1.00 97.38 89 ILE A O 1
ATOM 689 N N . THR A 1 90 ? -7.537 -7.902 23.527 1.00 96.69 90 THR A N 1
ATOM 690 C CA . THR A 1 90 ? -8.341 -7.729 22.308 1.00 96.69 90 THR A CA 1
ATOM 691 C C . THR A 1 90 ? -7.851 -6.549 21.470 1.00 96.69 90 THR A C 1
ATOM 693 O O . THR A 1 90 ? -7.624 -6.711 20.273 1.00 96.69 90 THR A O 1
ATOM 696 N N . ASN A 1 91 ? -7.607 -5.387 22.083 1.00 95.62 91 ASN A N 1
ATOM 697 C CA . ASN A 1 91 ? -7.110 -4.209 21.366 1.00 95.62 91 ASN A CA 1
ATOM 698 C C . ASN A 1 91 ? -5.657 -4.364 20.879 1.00 95.62 91 ASN A C 1
ATOM 700 O O . ASN A 1 91 ? -5.331 -3.904 19.784 1.00 95.62 91 ASN A O 1
ATOM 704 N N . ILE A 1 92 ? -4.795 -5.065 21.627 1.00 96.44 92 ILE A N 1
ATOM 705 C CA . ILE A 1 92 ? -3.439 -5.413 21.161 1.00 96.44 92 ILE A CA 1
ATOM 706 C C . ILE A 1 92 ? -3.521 -6.298 19.910 1.00 96.44 92 ILE A C 1
ATOM 708 O O . ILE A 1 92 ? -2.847 -6.037 18.913 1.00 96.44 92 ILE A O 1
ATOM 712 N N . VAL A 1 93 ? -4.376 -7.322 19.936 1.00 97.38 93 VAL A N 1
ATOM 713 C CA . VAL A 1 93 ? -4.595 -8.207 18.785 1.00 97.38 93 VAL A CA 1
ATOM 714 C C . VAL A 1 93 ? -5.187 -7.426 17.610 1.00 97.38 93 VAL A C 1
ATOM 716 O O . VAL A 1 93 ? -4.731 -7.610 16.483 1.00 97.38 93 VAL A O 1
ATOM 719 N N . ALA A 1 94 ? -6.130 -6.513 17.858 1.00 96.44 94 ALA A N 1
ATOM 720 C CA . ALA A 1 94 ? -6.722 -5.655 16.832 1.00 96.44 94 ALA A CA 1
ATOM 721 C C . ALA A 1 94 ? -5.664 -4.816 16.097 1.00 96.44 94 ALA A C 1
ATOM 723 O O . ALA A 1 94 ? -5.703 -4.705 14.869 1.00 96.44 94 ALA A O 1
ATOM 724 N N . PHE A 1 95 ? -4.700 -4.260 16.838 1.00 96.56 95 PHE A N 1
ATOM 725 C CA . PHE A 1 95 ? -3.584 -3.495 16.285 1.00 96.56 95 PHE A CA 1
ATOM 726 C C . PHE A 1 95 ? -2.652 -4.366 15.431 1.00 96.56 95 PHE A C 1
ATOM 728 O O . PHE A 1 95 ? -2.390 -4.041 14.271 1.00 96.56 95 PHE A O 1
ATOM 735 N N . VAL A 1 96 ? -2.205 -5.510 15.961 1.00 96.69 96 VAL A N 1
ATOM 736 C CA . VAL A 1 96 ? -1.320 -6.437 15.228 1.00 96.69 96 VAL A CA 1
ATOM 737 C C . VAL A 1 96 ? -1.995 -6.951 13.953 1.00 96.69 96 VAL A C 1
ATOM 739 O O . VAL A 1 96 ? -1.381 -6.965 12.883 1.00 96.69 96 VAL A O 1
ATOM 742 N N . ALA A 1 97 ? -3.273 -7.321 14.038 1.00 95.81 97 ALA A N 1
ATOM 743 C CA . ALA A 1 97 ? -4.056 -7.759 12.889 1.00 95.81 97 ALA A CA 1
ATOM 744 C C . ALA A 1 97 ? -4.207 -6.645 11.839 1.00 95.81 97 ALA A C 1
ATOM 746 O O . ALA A 1 97 ? -4.067 -6.920 10.648 1.00 95.81 97 ALA A O 1
ATOM 747 N N . CYS A 1 98 ? -4.400 -5.386 12.251 1.00 94.75 98 CYS A N 1
ATOM 748 C CA . CYS A 1 98 ? -4.455 -4.253 11.326 1.00 94.75 98 CYS A CA 1
ATOM 749 C C . CYS A 1 98 ? -3.157 -4.097 10.516 1.00 94.75 98 CYS A C 1
ATOM 751 O O . CYS A 1 98 ? -3.209 -3.955 9.293 1.00 94.75 98 CYS A O 1
ATOM 753 N N . ILE A 1 99 ? -1.990 -4.179 11.165 1.00 94.31 99 ILE A N 1
ATOM 754 C CA . ILE A 1 99 ? -0.689 -4.127 10.472 1.00 94.31 99 ILE A CA 1
ATOM 755 C C . ILE A 1 99 ? -0.559 -5.289 9.478 1.00 94.31 99 ILE A C 1
ATOM 757 O O . ILE A 1 99 ? -0.106 -5.100 8.342 1.00 94.31 99 ILE A O 1
ATOM 761 N N . GLY A 1 100 ? -0.992 -6.487 9.881 1.00 93.31 100 GLY A N 1
ATOM 762 C CA . GLY A 1 100 ? -1.026 -7.660 9.009 1.00 93.31 100 GLY A CA 1
ATOM 763 C C . GLY A 1 100 ? -1.877 -7.423 7.758 1.00 93.31 100 GLY A C 1
ATOM 764 O O . GLY A 1 100 ? -1.396 -7.621 6.639 1.00 93.31 100 GLY A O 1
ATOM 765 N N . PHE A 1 101 ? -3.102 -6.918 7.928 1.00 92.44 101 PHE A N 1
ATOM 766 C CA . PHE A 1 101 ? -3.989 -6.580 6.814 1.00 92.44 101 PHE A CA 1
ATOM 767 C C . PHE A 1 101 ? -3.389 -5.515 5.896 1.00 92.44 101 PHE A C 1
ATOM 769 O O . PHE A 1 101 ? -3.390 -5.701 4.678 1.00 92.44 101 PHE A O 1
ATOM 776 N N . MET A 1 102 ? -2.817 -4.442 6.450 1.00 90.00 102 MET A N 1
ATOM 777 C CA . MET A 1 102 ? -2.168 -3.397 5.650 1.00 90.00 102 MET A CA 1
ATOM 778 C C . MET A 1 102 ? -1.004 -3.944 4.822 1.00 90.00 102 MET A C 1
ATOM 780 O O . MET A 1 102 ? -0.834 -3.547 3.672 1.00 90.00 102 MET A O 1
ATOM 784 N N . THR A 1 103 ? -0.232 -4.887 5.362 1.00 91.44 103 THR A N 1
ATOM 785 C CA . THR A 1 103 ? 0.902 -5.486 4.643 1.00 91.44 103 THR A CA 1
ATOM 786 C C . THR A 1 103 ? 0.430 -6.351 3.474 1.00 91.44 103 THR A C 1
ATOM 788 O O . THR A 1 103 ? 0.901 -6.184 2.346 1.00 91.44 103 THR A O 1
ATOM 791 N N . VAL A 1 104 ? -0.534 -7.245 3.716 1.00 91.94 104 VAL A N 1
ATOM 792 C CA . VAL A 1 104 ? -1.062 -8.163 2.690 1.00 91.94 104 VAL A CA 1
ATOM 793 C C . VAL A 1 104 ? -1.782 -7.399 1.578 1.00 91.94 104 VAL A C 1
ATOM 795 O O . VAL A 1 104 ? -1.584 -7.690 0.398 1.00 91.94 104 VAL A O 1
ATOM 798 N N . LEU A 1 105 ? -2.586 -6.397 1.938 1.00 90.19 105 LEU A N 1
ATOM 799 C CA . LEU A 1 105 ? -3.353 -5.596 0.982 1.00 90.19 105 LEU A CA 1
ATOM 800 C C . LEU A 1 105 ? -2.500 -4.519 0.293 1.00 90.19 105 LEU A C 1
ATOM 802 O O . LEU A 1 105 ? -2.798 -4.130 -0.836 1.00 90.19 105 LEU A O 1
ATOM 806 N N . GLY A 1 106 ? -1.420 -4.060 0.930 1.00 89.81 106 GLY A N 1
ATOM 807 C CA . GLY A 1 106 ? -0.493 -3.070 0.378 1.00 89.81 106 GLY A CA 1
ATOM 808 C C . GLY A 1 106 ? 0.481 -3.636 -0.659 1.00 89.81 106 GLY A C 1
ATOM 809 O O . GLY A 1 106 ? 0.850 -2.933 -1.601 1.00 89.81 106 GLY A O 1
ATOM 810 N N . LEU A 1 107 ? 0.867 -4.912 -0.547 1.00 90.62 107 LEU A N 1
ATOM 811 C CA . LEU A 1 107 ? 1.775 -5.569 -1.495 1.00 90.62 107 LEU A CA 1
ATOM 812 C C . LEU A 1 107 ? 1.325 -5.472 -2.971 1.00 90.62 107 LEU A C 1
ATOM 814 O O . LEU A 1 107 ? 2.131 -5.037 -3.797 1.00 90.62 107 LEU A O 1
ATOM 818 N N . PRO A 1 108 ? 0.081 -5.822 -3.355 1.00 88.31 108 PRO A N 1
ATOM 819 C CA . PRO A 1 108 ? -0.356 -5.703 -4.748 1.00 88.31 108 PRO A CA 1
ATOM 820 C C . PRO A 1 108 ? -0.338 -4.251 -5.246 1.00 88.31 108 PRO A C 1
ATOM 822 O O . PRO A 1 108 ? 0.019 -4.009 -6.400 1.00 88.31 108 PRO A O 1
ATOM 825 N N . PHE A 1 109 ? -0.647 -3.279 -4.382 1.00 87.88 109 PHE A N 1
ATOM 826 C CA . PHE A 1 109 ? -0.543 -1.857 -4.719 1.00 87.88 109 PHE A CA 1
ATOM 827 C C . PHE A 1 109 ? 0.910 -1.453 -5.013 1.00 87.88 109 PHE A C 1
ATOM 829 O O . PHE A 1 109 ? 1.185 -0.816 -6.032 1.00 87.88 109 PHE A O 1
ATOM 836 N N . TYR A 1 110 ? 1.853 -1.890 -4.175 1.00 90.31 110 TYR A N 1
ATOM 837 C CA . TYR A 1 110 ? 3.284 -1.664 -4.384 1.00 90.31 110 TYR A CA 1
ATOM 838 C C . TYR A 1 110 ? 3.785 -2.284 -5.696 1.00 90.31 110 TYR A C 1
ATOM 840 O O . TYR A 1 110 ? 4.418 -1.602 -6.504 1.00 90.31 110 TYR A O 1
ATOM 848 N N . LEU A 1 111 ? 3.459 -3.555 -5.955 1.00 89.88 111 LEU A N 1
ATOM 849 C CA . LEU A 1 111 ? 3.854 -4.244 -7.189 1.00 89.88 111 LEU A CA 1
ATOM 850 C C . LEU A 1 111 ? 3.302 -3.540 -8.434 1.00 89.88 111 LEU A C 1
ATOM 852 O O . LEU A 1 111 ? 4.002 -3.404 -9.443 1.00 89.88 111 LEU A O 1
ATOM 856 N N . GLN A 1 112 ? 2.069 -3.040 -8.358 1.00 86.75 112 GLN A N 1
ATOM 857 C CA . GLN A 1 112 ? 1.467 -2.273 -9.440 1.00 86.75 112 GLN A CA 1
ATOM 858 C C . GLN A 1 112 ? 2.194 -0.940 -9.668 1.00 86.75 112 GLN A C 1
ATOM 860 O O . GLN A 1 112 ? 2.460 -0.588 -10.821 1.00 86.75 112 GLN A O 1
ATOM 865 N N . ALA A 1 113 ? 2.561 -0.221 -8.605 1.00 87.31 113 ALA A N 1
ATOM 866 C CA . ALA A 1 113 ? 3.339 1.013 -8.708 1.00 87.31 113 ALA A CA 1
ATOM 867 C C . ALA A 1 113 ? 4.712 0.768 -9.359 1.00 87.31 113 ALA A C 1
ATOM 869 O O . ALA A 1 113 ? 5.096 1.477 -10.292 1.00 87.31 113 ALA A O 1
ATOM 870 N N . VAL A 1 114 ? 5.413 -0.294 -8.947 1.00 90.56 114 VAL A N 1
ATOM 871 C CA . VAL A 1 114 ? 6.688 -0.710 -9.554 1.00 90.56 114 VAL A CA 1
ATOM 872 C C . VAL A 1 114 ? 6.510 -1.060 -11.033 1.00 90.56 114 VAL A C 1
ATOM 874 O O . VAL A 1 114 ? 7.317 -0.648 -11.866 1.00 90.56 114 VAL A O 1
ATOM 877 N N . SER A 1 115 ? 5.437 -1.771 -11.390 1.00 88.00 115 SER A N 1
ATOM 878 C CA . SER A 1 115 ? 5.114 -2.108 -12.782 1.00 88.00 115 SER A CA 1
ATOM 879 C C . SER A 1 115 ? 4.911 -0.859 -13.647 1.00 88.00 115 SER A C 1
ATOM 881 O O . SER A 1 115 ? 5.447 -0.788 -14.754 1.00 88.00 115 SER A O 1
ATOM 883 N N . LEU A 1 116 ? 4.218 0.169 -13.141 1.00 87.31 116 LEU A N 1
ATOM 884 C CA . LEU A 1 116 ? 4.033 1.435 -13.862 1.00 87.31 116 LEU A CA 1
ATOM 885 C C . LEU A 1 116 ? 5.369 2.127 -14.153 1.00 87.31 116 LEU A C 1
ATOM 887 O O . LEU A 1 116 ? 5.605 2.554 -15.286 1.00 87.31 116 LEU A O 1
ATOM 891 N N . ILE A 1 117 ? 6.257 2.177 -13.159 1.00 89.50 117 ILE A N 1
ATOM 892 C CA . ILE A 1 117 ? 7.597 2.761 -13.302 1.00 89.50 117 ILE A CA 1
ATOM 893 C C . ILE A 1 117 ? 8.417 1.956 -14.314 1.00 89.50 117 ILE A C 1
ATOM 895 O O . ILE A 1 117 ? 8.971 2.520 -15.258 1.00 89.50 117 ILE A O 1
ATOM 899 N N . ASN A 1 118 ? 8.451 0.630 -14.173 1.00 90.81 118 ASN A N 1
ATOM 900 C CA . ASN A 1 118 ? 9.204 -0.245 -15.069 1.00 90.81 118 ASN A CA 1
ATOM 901 C C . ASN A 1 118 ? 8.702 -0.136 -16.518 1.00 90.81 118 ASN A C 1
ATOM 903 O O . ASN A 1 118 ? 9.491 -0.082 -17.460 1.00 90.81 118 ASN A O 1
ATOM 907 N N . ASN A 1 119 ? 7.387 -0.030 -16.712 1.00 89.56 119 ASN A N 1
ATOM 908 C CA . ASN A 1 119 ? 6.789 0.165 -18.029 1.00 89.56 119 ASN A CA 1
ATOM 909 C C . ASN A 1 119 ? 7.140 1.533 -18.626 1.00 89.56 119 ASN A C 1
ATOM 911 O O . ASN A 1 119 ? 7.381 1.622 -19.833 1.00 89.56 119 ASN A O 1
ATOM 915 N N . ALA A 1 120 ? 7.208 2.590 -17.813 1.00 88.06 120 ALA A N 1
ATOM 916 C CA . ALA A 1 120 ? 7.660 3.905 -18.263 1.00 88.06 120 ALA A CA 1
ATOM 917 C C . ALA A 1 120 ? 9.125 3.866 -18.733 1.00 88.06 120 ALA A C 1
ATOM 919 O O . ALA A 1 120 ? 9.434 4.351 -19.825 1.00 88.06 120 ALA A O 1
ATOM 920 N N . VAL A 1 121 ? 9.998 3.201 -17.971 1.00 90.50 121 VAL A N 1
ATOM 921 C CA . VAL A 1 121 ? 11.417 3.022 -18.319 1.00 90.50 121 VAL A CA 1
ATOM 922 C C . VAL A 1 121 ? 11.576 2.188 -19.595 1.00 90.50 121 VAL A C 1
ATOM 924 O O . VAL A 1 121 ? 12.259 2.607 -20.530 1.00 90.50 121 VAL A O 1
ATOM 927 N N . ARG A 1 122 ? 10.879 1.050 -19.709 1.00 87.69 122 ARG A N 1
ATOM 928 C CA . ARG A 1 122 ? 10.918 0.182 -20.905 1.00 87.69 122 ARG A CA 1
ATOM 929 C C . ARG A 1 122 ? 10.463 0.894 -22.179 1.00 87.69 122 ARG A C 1
ATOM 931 O O . ARG A 1 122 ? 11.005 0.643 -23.258 1.00 87.69 122 ARG A O 1
ATOM 938 N N . ARG A 1 123 ? 9.478 1.794 -22.073 1.00 85.56 123 ARG A N 1
ATOM 939 C CA . ARG A 1 123 ? 9.018 2.624 -23.201 1.00 85.56 123 ARG A CA 1
ATOM 940 C C . ARG A 1 123 ? 10.096 3.597 -23.665 1.00 85.56 123 ARG A C 1
ATOM 942 O O . ARG A 1 123 ? 10.222 3.824 -24.868 1.00 85.56 123 ARG A O 1
ATOM 949 N N . GLN A 1 124 ? 10.863 4.164 -22.738 1.00 89.88 124 GLN A N 1
ATOM 950 C CA . GLN A 1 124 ? 11.979 5.044 -23.073 1.00 89.88 124 GLN A CA 1
ATOM 951 C C . GLN A 1 124 ? 13.103 4.269 -23.764 1.00 89.88 124 GLN A C 1
ATOM 953 O O . GLN A 1 124 ? 13.611 4.722 -24.790 1.00 89.88 124 GLN A O 1
ATOM 958 N N . ASP A 1 125 ? 13.436 3.090 -23.245 1.00 89.50 125 ASP A N 1
ATOM 959 C CA . ASP A 1 125 ? 14.511 2.264 -23.789 1.00 89.50 125 ASP A CA 1
ATOM 960 C C . ASP A 1 125 ? 14.180 1.754 -25.201 1.00 89.50 125 ASP A C 1
ATOM 962 O O . ASP A 1 125 ? 14.939 1.961 -26.145 1.00 89.50 125 ASP A O 1
ATOM 966 N N . SER A 1 126 ? 12.965 1.234 -25.408 1.00 88.19 126 SER A N 1
ATOM 967 C CA . SER A 1 126 ? 12.511 0.772 -26.732 1.00 88.19 126 SER A CA 1
ATOM 968 C C . SER A 1 126 ? 12.573 1.880 -27.791 1.00 88.19 126 SER A C 1
ATOM 970 O O . SER A 1 126 ? 12.963 1.637 -28.934 1.00 88.19 126 SER A O 1
ATOM 972 N N . ARG A 1 127 ? 12.234 3.124 -27.414 1.00 86.62 127 ARG A N 1
ATOM 973 C CA . ARG A 1 127 ? 12.351 4.285 -28.310 1.00 86.62 127 ARG A CA 1
ATOM 974 C C . ARG A 1 127 ? 13.802 4.579 -28.673 1.00 86.62 127 ARG A C 1
ATOM 976 O O . ARG A 1 127 ? 14.061 4.897 -29.831 1.00 86.62 127 ARG A O 1
ATOM 983 N N . ARG A 1 128 ? 14.735 4.470 -27.724 1.00 87.44 128 ARG A N 1
ATOM 984 C CA . ARG A 1 128 ? 16.168 4.664 -27.991 1.00 87.44 128 ARG A CA 1
ATOM 985 C C . ARG A 1 128 ? 16.682 3.638 -28.996 1.00 87.44 128 ARG A C 1
ATOM 987 O O . ARG A 1 128 ? 17.200 4.048 -30.032 1.00 87.44 128 ARG A O 1
ATOM 994 N N . HIS A 1 129 ? 16.395 2.356 -28.778 1.00 87.56 129 HIS A N 1
ATOM 995 C CA . HIS A 1 129 ? 16.786 1.283 -29.702 1.00 87.56 129 HIS A CA 1
ATOM 996 C C . HIS A 1 129 ? 16.192 1.471 -31.099 1.00 87.56 129 HIS A C 1
ATOM 998 O O . HIS A 1 129 ? 16.866 1.280 -32.106 1.00 87.56 129 HIS A O 1
ATOM 1004 N N . HIS A 1 130 ? 14.929 1.898 -31.196 1.00 88.56 130 HIS A N 1
ATOM 1005 C CA . HIS A 1 130 ? 14.309 2.168 -32.497 1.00 88.56 130 HIS A CA 1
ATOM 1006 C C . HIS A 1 130 ? 14.964 3.351 -33.217 1.00 88.56 130 HIS A C 1
ATOM 1008 O O . HIS A 1 130 ? 15.144 3.309 -34.435 1.00 88.56 130 HIS A O 1
ATOM 1014 N N . LEU A 1 131 ? 15.335 4.408 -32.491 1.00 91.62 131 LEU A N 1
ATOM 1015 C CA . LEU A 1 131 ? 16.045 5.547 -33.070 1.00 91.62 131 LEU A CA 1
ATOM 1016 C C . LEU A 1 131 ? 17.446 5.152 -33.540 1.00 91.62 131 LEU A C 1
ATOM 1018 O O . LEU A 1 131 ? 17.847 5.574 -34.625 1.00 91.62 131 LEU A O 1
ATOM 1022 N N . GLU A 1 132 ? 18.163 4.334 -32.771 1.00 91.75 132 GLU A N 1
ATOM 1023 C CA . GLU A 1 132 ? 19.473 3.798 -33.150 1.00 91.75 132 GLU A CA 1
ATOM 1024 C C . GLU A 1 132 ? 19.373 2.881 -34.368 1.00 91.75 132 GLU A C 1
ATOM 1026 O O . GLU A 1 132 ? 20.050 3.128 -35.363 1.00 91.75 132 GLU A O 1
ATOM 1031 N N . ASN A 1 133 ? 18.437 1.932 -34.390 1.00 92.06 133 ASN A N 1
ATOM 1032 C CA . ASN A 1 133 ? 18.206 1.070 -35.554 1.00 92.06 133 ASN A CA 1
ATOM 1033 C C . ASN A 1 133 ? 17.859 1.875 -36.814 1.00 92.06 133 ASN A C 1
ATOM 1035 O O . ASN A 1 133 ? 18.390 1.609 -37.892 1.00 92.06 133 ASN A O 1
ATOM 1039 N N . ARG A 1 134 ? 17.029 2.922 -36.697 1.00 91.62 134 ARG A N 1
ATOM 1040 C CA . ARG A 1 134 ? 16.738 3.826 -37.827 1.00 91.62 134 ARG A CA 1
ATOM 1041 C C . ARG A 1 134 ? 17.938 4.684 -38.228 1.00 91.62 134 ARG A C 1
ATOM 1043 O O . ARG A 1 134 ? 17.999 5.145 -39.368 1.00 91.62 134 ARG A O 1
ATOM 1050 N N . ARG A 1 135 ? 18.881 4.955 -37.322 1.00 93.31 135 ARG A N 1
ATOM 1051 C CA . ARG A 1 135 ? 20.156 5.609 -37.661 1.00 93.31 135 ARG A CA 1
ATOM 1052 C C . ARG A 1 135 ? 21.065 4.649 -38.419 1.00 93.31 135 ARG A C 1
ATOM 1054 O O . ARG A 1 135 ? 21.571 5.047 -39.463 1.00 93.31 135 ARG A O 1
ATOM 1061 N N . TYR A 1 136 ? 21.195 3.404 -37.963 1.00 90.69 136 TYR A N 1
ATOM 1062 C CA . TYR A 1 136 ? 21.953 2.370 -38.668 1.00 90.69 136 TYR A CA 1
ATOM 1063 C C . TYR A 1 136 ? 21.402 2.125 -40.072 1.00 90.69 136 TYR A C 1
ATOM 1065 O O . TYR A 1 136 ? 22.162 2.190 -41.033 1.00 90.69 136 TYR A O 1
ATOM 1073 N N . ALA A 1 137 ? 20.084 1.968 -40.218 1.00 92.62 137 ALA A N 1
ATOM 1074 C CA . ALA A 1 137 ? 19.451 1.785 -41.524 1.00 92.62 137 ALA A CA 1
ATOM 1075 C C . ALA A 1 137 ? 19.746 2.947 -42.491 1.00 92.62 137 ALA A C 1
ATOM 1077 O O . ALA A 1 137 ? 20.103 2.714 -43.641 1.00 92.62 137 ALA A O 1
ATOM 1078 N N . ARG A 1 138 ? 19.677 4.200 -42.012 1.00 94.44 138 ARG A N 1
ATOM 1079 C CA . ARG A 1 138 ? 20.024 5.386 -42.818 1.00 94.44 138 ARG A CA 1
ATOM 1080 C C . ARG A 1 138 ? 21.509 5.471 -43.165 1.00 94.44 138 ARG A C 1
ATOM 1082 O O . ARG A 1 138 ? 21.864 6.038 -44.190 1.00 94.44 138 ARG A O 1
ATOM 1089 N N . MET A 1 139 ? 22.388 4.978 -42.296 1.00 94.00 139 MET A N 1
ATOM 1090 C CA . MET A 1 139 ? 23.825 4.969 -42.567 1.00 94.00 139 MET A CA 1
ATOM 1091 C C . MET A 1 139 ? 24.173 3.923 -43.625 1.00 94.00 139 MET A C 1
ATOM 1093 O O . MET A 1 139 ? 24.964 4.207 -44.518 1.00 94.00 139 MET A O 1
ATOM 1097 N N . ILE A 1 140 ? 23.556 2.744 -43.534 1.00 94.19 140 ILE A N 1
ATOM 1098 C CA . ILE A 1 140 ? 23.705 1.680 -44.526 1.00 94.19 140 ILE A CA 1
ATOM 1099 C C . ILE A 1 140 ? 23.201 2.167 -45.881 1.00 94.19 140 ILE A C 1
ATOM 1101 O O . ILE A 1 140 ? 23.943 2.061 -46.848 1.00 94.19 140 ILE A O 1
ATOM 1105 N N . SER A 1 141 ? 22.003 2.762 -45.948 1.00 94.12 141 SER A N 1
ATOM 1106 C CA . SER A 1 141 ? 21.460 3.251 -47.221 1.00 94.12 141 SER A CA 1
ATOM 1107 C C . SER A 1 141 ? 22.381 4.282 -47.876 1.00 94.12 141 SER A C 1
ATOM 1109 O O . SER A 1 141 ? 22.736 4.118 -49.030 1.00 94.12 141 SER A O 1
ATOM 1111 N N . ARG A 1 142 ? 22.891 5.263 -47.118 1.00 95.00 142 ARG A N 1
ATOM 1112 C CA . ARG A 1 142 ? 23.839 6.261 -47.649 1.00 95.00 142 ARG A CA 1
ATOM 1113 C C . ARG A 1 142 ? 25.130 5.649 -48.186 1.00 95.00 142 ARG A C 1
ATOM 1115 O O . ARG A 1 142 ? 25.690 6.161 -49.145 1.00 95.00 142 ARG A O 1
ATOM 1122 N N . ARG A 1 143 ? 25.640 4.601 -47.531 1.00 94.19 143 ARG A N 1
ATOM 1123 C CA . ARG A 1 143 ? 26.825 3.890 -48.026 1.00 94.19 143 ARG A CA 1
ATOM 1124 C C . ARG A 1 143 ? 26.513 3.103 -49.292 1.00 94.19 143 ARG A C 1
ATOM 1126 O O . ARG A 1 143 ? 27.376 3.050 -50.152 1.00 94.19 143 ARG A O 1
ATOM 1133 N N . MET A 1 144 ? 25.319 2.518 -49.398 1.00 93.44 144 MET A N 1
ATOM 1134 C CA . MET A 1 144 ? 24.879 1.859 -50.629 1.00 93.44 144 MET A CA 1
ATOM 1135 C C . MET A 1 144 ? 24.796 2.853 -51.786 1.00 93.44 144 MET A C 1
ATOM 1137 O O . MET A 1 144 ? 25.433 2.608 -52.801 1.00 93.44 144 MET A O 1
ATOM 1141 N N . ASP A 1 145 ? 24.158 4.011 -51.585 1.00 94.62 145 ASP A N 1
ATOM 1142 C CA . ASP A 1 145 ? 24.079 5.063 -52.611 1.00 94.62 145 ASP A CA 1
ATOM 1143 C C . ASP A 1 145 ? 25.486 5.492 -53.081 1.00 94.62 145 ASP A C 1
ATOM 1145 O O . ASP A 1 145 ? 25.751 5.641 -54.268 1.00 94.62 145 ASP A O 1
ATOM 1149 N N . GLN A 1 146 ? 26.437 5.608 -52.146 1.00 95.75 146 GLN A N 1
ATOM 1150 C CA . GLN A 1 146 ? 27.828 5.929 -52.471 1.00 95.75 146 GLN A CA 1
ATOM 1151 C C . GLN A 1 146 ? 28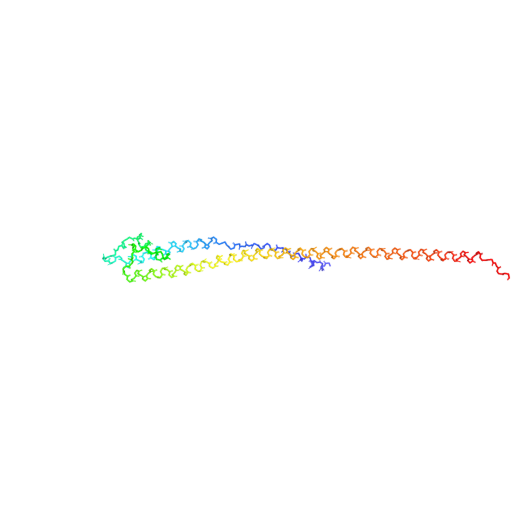.532 4.821 -53.278 1.00 95.75 146 GLN A C 1
ATOM 1153 O O . GLN A 1 146 ? 29.394 5.118 -54.108 1.00 95.75 146 GLN A O 1
ATOM 1158 N N . TYR A 1 147 ? 28.218 3.547 -53.017 1.00 94.75 147 TYR A N 1
ATOM 1159 C CA . TYR A 1 147 ? 28.757 2.442 -53.810 1.00 94.75 147 TYR A CA 1
ATOM 1160 C C . TYR A 1 147 ? 28.210 2.463 -55.237 1.00 94.75 147 TYR A C 1
ATOM 1162 O O . TYR A 1 147 ? 28.994 2.248 -56.161 1.00 94.75 147 TYR A O 1
ATOM 1170 N N . ASP A 1 148 ? 26.927 2.772 -55.415 1.00 95.69 148 ASP A N 1
ATOM 1171 C CA . ASP A 1 148 ? 26.307 2.886 -56.738 1.00 95.69 148 ASP A CA 1
ATOM 1172 C C . ASP A 1 148 ? 26.949 4.029 -57.550 1.00 95.69 148 ASP A C 1
ATOM 1174 O O . ASP A 1 148 ? 27.416 3.797 -58.667 1.00 95.69 148 ASP A O 1
ATOM 1178 N N . ASP A 1 149 ? 27.140 5.211 -56.950 1.00 95.88 149 ASP A N 1
ATOM 1179 C CA . ASP A 1 149 ? 27.832 6.343 -57.595 1.00 95.88 149 ASP A CA 1
ATOM 1180 C C . ASP A 1 149 ? 29.268 5.985 -58.035 1.00 95.88 149 ASP A C 1
ATOM 1182 O O . ASP A 1 149 ? 29.755 6.397 -59.095 1.00 95.88 149 ASP A O 1
ATOM 1186 N N . HIS A 1 150 ? 29.986 5.218 -57.207 1.00 95.38 150 HIS A N 1
ATOM 1187 C CA . HIS A 1 150 ? 31.336 4.762 -57.534 1.00 95.38 150 HIS A CA 1
ATOM 1188 C C . HIS A 1 150 ? 31.339 3.754 -58.692 1.00 95.38 150 HIS A C 1
ATOM 1190 O O . HIS A 1 150 ? 32.252 3.800 -59.522 1.00 95.38 150 HIS A O 1
ATOM 1196 N N . LEU A 1 151 ? 30.351 2.854 -58.760 1.00 96.38 151 LEU A N 1
ATOM 1197 C CA . LEU A 1 151 ? 30.215 1.898 -59.862 1.00 96.38 151 LEU A CA 1
ATOM 1198 C C . LEU A 1 151 ? 29.962 2.622 -61.189 1.00 96.38 151 LEU A C 1
ATOM 1200 O O . LEU A 1 151 ? 30.661 2.341 -62.166 1.00 96.38 151 LEU A O 1
ATOM 1204 N N . ASP A 1 152 ? 29.082 3.623 -61.197 1.00 95.94 152 ASP A N 1
ATOM 1205 C CA . ASP A 1 152 ? 28.811 4.459 -62.374 1.00 95.94 152 ASP A CA 1
ATOM 1206 C C . ASP A 1 152 ? 30.067 5.213 -62.844 1.00 95.94 152 ASP A C 1
ATOM 1208 O O . ASP A 1 152 ? 30.373 5.311 -64.042 1.00 95.94 152 ASP A O 1
ATOM 1212 N N . GLN A 1 153 ? 30.867 5.715 -61.900 1.00 95.81 153 GLN A N 1
ATOM 1213 C CA . GLN A 1 153 ? 32.128 6.375 -62.227 1.00 95.81 153 GLN A CA 1
ATOM 1214 C C . GLN A 1 153 ? 33.158 5.404 -62.826 1.00 95.81 153 GLN A C 1
ATOM 1216 O O . GLN A 1 153 ? 33.889 5.777 -63.747 1.00 95.81 153 GLN A O 1
ATOM 1221 N N . VAL A 1 154 ? 33.255 4.176 -62.310 1.00 96.31 154 VAL A N 1
ATOM 1222 C CA . VAL A 1 154 ? 34.169 3.158 -62.851 1.00 96.31 154 VAL A CA 1
ATOM 1223 C C . VAL A 1 154 ? 33.736 2.745 -64.255 1.00 96.31 154 VAL A C 1
ATOM 1225 O O . VAL A 1 154 ? 34.577 2.742 -65.154 1.00 96.31 154 VAL A O 1
ATOM 1228 N N . MET A 1 155 ? 32.446 2.476 -64.465 1.00 95.56 155 MET A N 1
ATOM 1229 C CA . MET A 1 155 ? 31.907 2.133 -65.784 1.00 95.56 155 MET A CA 1
ATOM 1230 C C . MET A 1 155 ? 32.179 3.233 -66.811 1.00 95.56 155 MET A C 1
ATOM 1232 O O . MET A 1 155 ? 32.782 2.973 -67.846 1.00 95.56 155 MET A O 1
ATOM 1236 N N . SER A 1 156 ? 31.862 4.489 -66.491 1.00 96.00 156 SER A N 1
ATOM 1237 C CA . SER A 1 156 ? 32.097 5.601 -67.425 1.00 96.00 156 SER A CA 1
ATOM 1238 C C . SER A 1 156 ? 33.580 5.847 -67.737 1.00 96.00 156 SER A C 1
ATOM 1240 O O . SER A 1 156 ? 33.911 6.356 -68.810 1.00 96.00 156 SER A O 1
ATOM 1242 N N . LYS A 1 157 ? 34.500 5.504 -66.824 1.00 95.44 157 LYS A N 1
ATOM 1243 C CA . LYS A 1 157 ? 35.944 5.527 -67.105 1.00 95.44 157 LYS A CA 1
ATOM 1244 C C . LYS A 1 157 ? 36.350 4.415 -68.067 1.00 95.44 157 LYS A C 1
ATOM 1246 O O . LYS A 1 157 ? 37.175 4.681 -68.936 1.00 95.44 157 LYS A O 1
ATOM 1251 N N . LEU A 1 158 ? 35.792 3.213 -67.915 1.00 96.31 158 LEU A N 1
ATOM 1252 C CA . LEU A 1 158 ? 36.037 2.100 -68.833 1.00 96.31 158 LEU A CA 1
ATOM 1253 C C . LEU A 1 158 ? 35.549 2.446 -70.245 1.00 96.31 158 LEU A C 1
ATOM 1255 O O . LEU A 1 158 ? 36.347 2.354 -71.172 1.00 96.31 158 LEU A O 1
ATOM 1259 N N . ASP A 1 159 ? 34.334 2.985 -70.390 1.00 96.38 159 ASP A N 1
ATOM 1260 C CA . ASP A 1 159 ? 33.793 3.424 -71.689 1.00 96.38 159 ASP A CA 1
ATOM 1261 C C . ASP A 1 159 ? 34.680 4.487 -72.358 1.00 96.38 159 ASP A C 1
ATOM 1263 O O . ASP A 1 159 ? 34.912 4.478 -73.567 1.00 96.38 159 ASP A O 1
ATOM 1267 N N . ARG A 1 160 ? 35.213 5.434 -71.573 1.00 95.06 160 ARG A N 1
ATOM 1268 C CA . ARG A 1 160 ? 36.154 6.442 -72.088 1.00 95.06 160 ARG A CA 1
ATOM 1269 C C . ARG A 1 160 ? 37.462 5.817 -72.551 1.00 95.06 160 ARG A C 1
ATOM 1271 O O . ARG A 1 160 ? 38.000 6.262 -73.558 1.00 95.06 160 ARG A O 1
ATOM 1278 N N . LEU A 1 161 ? 37.996 4.846 -71.811 1.00 95.44 161 LEU A N 1
ATOM 1279 C CA . LEU A 1 161 ? 39.222 4.149 -72.199 1.00 95.44 161 LEU A CA 1
ATOM 1280 C C . LEU A 1 161 ? 39.011 3.337 -73.476 1.00 95.44 161 LEU A C 1
ATOM 1282 O O . LEU A 1 161 ? 39.864 3.392 -74.355 1.00 95.44 161 LEU A O 1
ATOM 1286 N N . GLU A 1 162 ? 37.869 2.665 -73.609 1.00 94.88 162 GLU A N 1
ATOM 1287 C CA . GLU A 1 162 ? 37.480 1.966 -74.837 1.00 94.88 162 GLU A CA 1
ATOM 1288 C C . GLU A 1 162 ? 37.445 2.934 -76.029 1.00 94.88 162 GLU A C 1
ATOM 1290 O O . GLU A 1 162 ? 38.133 2.716 -77.024 1.00 94.88 162 GLU A O 1
ATOM 1295 N N . GLN A 1 163 ? 36.787 4.090 -75.885 1.00 94.62 163 GLN A N 1
ATOM 1296 C CA . GLN A 1 163 ? 36.766 5.125 -76.928 1.00 94.62 163 GLN A CA 1
ATOM 1297 C C . GLN A 1 163 ? 38.151 5.699 -77.262 1.00 94.62 163 GLN A C 1
ATOM 1299 O O . GLN A 1 163 ? 38.385 6.114 -78.398 1.00 94.62 163 GLN A O 1
ATOM 1304 N N . LEU A 1 164 ? 39.055 5.797 -76.284 1.00 94.06 164 LEU A N 1
ATOM 1305 C CA . LEU A 1 164 ? 40.421 6.267 -76.518 1.00 94.06 164 LEU A CA 1
ATOM 1306 C C . LEU A 1 164 ? 41.243 5.226 -77.275 1.00 94.06 164 LEU A C 1
ATOM 1308 O O . LEU A 1 164 ? 41.920 5.601 -78.229 1.00 94.06 164 LEU A O 1
ATOM 1312 N N . MET A 1 165 ? 41.140 3.948 -76.902 1.00 92.88 165 MET A N 1
ATOM 1313 C CA . MET A 1 165 ? 41.805 2.864 -77.628 1.00 92.88 165 MET A CA 1
ATOM 1314 C C . MET A 1 165 ? 41.308 2.769 -79.072 1.00 92.88 165 MET A C 1
ATOM 1316 O O . MET A 1 165 ? 42.130 2.679 -79.980 1.00 92.88 165 MET A O 1
ATOM 1320 N N . ASP A 1 166 ? 39.997 2.877 -79.308 1.00 93.81 166 ASP A N 1
ATOM 1321 C CA . ASP A 1 166 ? 39.428 2.880 -80.663 1.00 93.81 166 ASP A CA 1
ATOM 1322 C C . ASP A 1 166 ? 39.946 4.058 -81.498 1.00 93.81 166 ASP A C 1
ATOM 1324 O O . ASP A 1 166 ? 40.301 3.911 -82.669 1.00 93.81 166 ASP A O 1
ATOM 1328 N N . ARG A 1 167 ? 40.036 5.248 -80.893 1.00 93.12 167 ARG A N 1
ATOM 1329 C CA . ARG A 1 167 ? 40.588 6.434 -81.562 1.00 93.12 167 ARG A CA 1
ATOM 1330 C C . ARG A 1 167 ? 42.075 6.292 -81.864 1.00 93.12 167 ARG A C 1
ATOM 1332 O O . ARG A 1 167 ? 42.497 6.711 -82.939 1.00 93.12 167 ARG A O 1
ATOM 1339 N N . GLU A 1 168 ? 42.862 5.744 -80.942 1.00 91.19 168 GLU A N 1
ATOM 1340 C CA . GLU A 1 168 ? 44.289 5.487 -81.165 1.00 91.19 168 GLU A CA 1
ATOM 1341 C C . GLU A 1 168 ? 44.506 4.428 -82.247 1.00 91.19 168 GLU A C 1
ATOM 1343 O O . GLU A 1 168 ? 45.365 4.622 -83.104 1.00 91.19 168 GLU A O 1
ATOM 1348 N N . ALA A 1 169 ? 43.696 3.367 -82.279 1.00 87.06 169 ALA A N 1
ATOM 1349 C CA 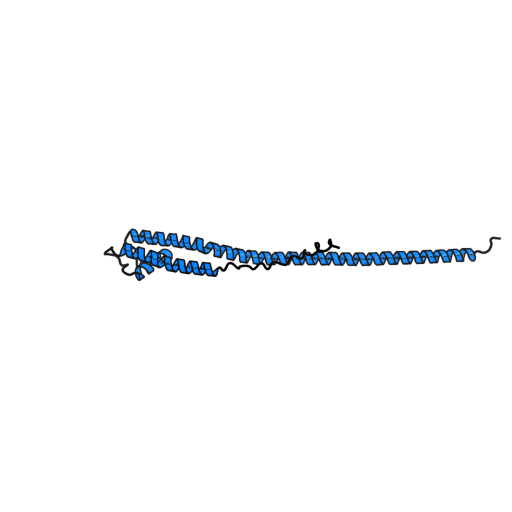. ALA A 1 169 ? 43.743 2.357 -83.334 1.0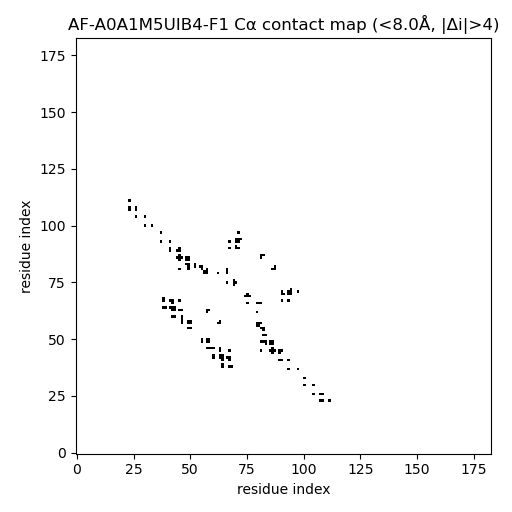0 87.06 169 ALA A CA 1
ATOM 1350 C C . ALA A 1 169 ? 43.496 2.978 -84.720 1.00 87.06 169 ALA A C 1
ATOM 1352 O O . ALA A 1 169 ? 44.317 2.813 -85.622 1.00 87.06 169 ALA A O 1
ATOM 1353 N N . VAL A 1 170 ? 42.437 3.783 -84.867 1.00 85.88 170 VAL A N 1
ATOM 1354 C CA . VAL A 1 170 ? 42.132 4.492 -86.125 1.00 85.88 170 VAL A CA 1
ATOM 1355 C C . VAL A 1 170 ? 43.229 5.496 -86.495 1.00 85.88 170 VAL A C 1
ATOM 1357 O O . VAL A 1 170 ? 43.596 5.613 -87.666 1.00 85.88 170 VAL A O 1
ATOM 1360 N N . ARG A 1 171 ? 43.776 6.226 -85.516 1.00 88.44 171 ARG A N 1
ATOM 1361 C CA . ARG A 1 171 ? 44.864 7.188 -85.744 1.00 88.44 171 ARG A CA 1
ATOM 1362 C C . ARG A 1 171 ? 46.139 6.497 -86.230 1.00 88.44 171 ARG A C 1
ATOM 1364 O O . ARG A 1 171 ? 46.757 6.977 -87.176 1.00 88.44 171 ARG A O 1
ATOM 1371 N N . ASN A 1 172 ? 46.500 5.370 -85.621 1.00 84.06 172 ASN A N 1
ATOM 1372 C CA . ASN A 1 172 ? 47.674 4.587 -86.002 1.00 84.06 172 ASN A CA 1
ATOM 1373 C C . ASN A 1 172 ? 47.522 3.996 -87.415 1.00 84.06 172 ASN A C 1
ATOM 1375 O O . ASN A 1 172 ? 48.478 4.016 -88.189 1.00 84.06 172 ASN A O 1
ATOM 1379 N N . GLU A 1 173 ? 46.321 3.539 -87.794 1.00 80.88 173 GLU A N 1
ATOM 1380 C CA . GLU A 1 173 ? 46.030 3.100 -89.168 1.00 80.88 173 GLU A CA 1
ATOM 1381 C C . GLU A 1 173 ? 46.174 4.238 -90.195 1.00 80.88 173 GLU A C 1
ATOM 1383 O O . GLU A 1 173 ? 46.666 4.018 -91.305 1.00 80.88 173 GLU A O 1
ATOM 1388 N N .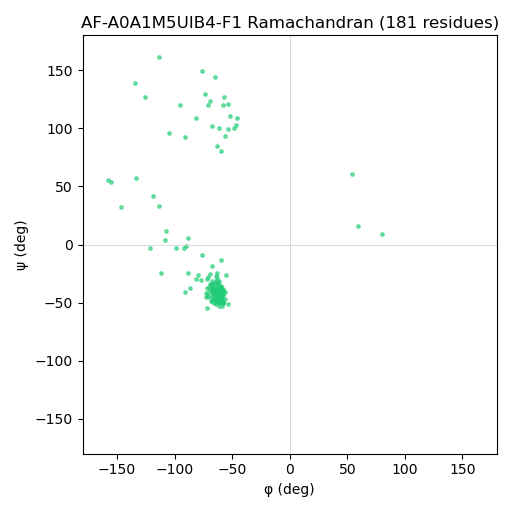 GLN A 1 174 ? 45.778 5.465 -89.837 1.00 77.12 174 GLN A N 1
ATOM 1389 C CA . GLN A 1 174 ? 45.936 6.644 -90.697 1.00 77.12 174 GLN A CA 1
ATOM 1390 C C . GLN A 1 174 ? 47.406 7.063 -90.843 1.00 77.12 174 GLN A C 1
ATOM 1392 O O . GLN A 1 174 ? 47.867 7.269 -91.965 1.00 77.12 174 GLN A O 1
ATOM 1397 N N . GLU A 1 175 ? 48.168 7.113 -89.747 1.00 76.62 175 GLU A N 1
ATOM 1398 C CA . GLU A 1 175 ? 49.603 7.439 -89.780 1.00 76.62 175 GLU A CA 1
ATOM 1399 C C . GLU A 1 175 ? 50.418 6.406 -90.579 1.00 76.62 175 GLU A C 1
ATOM 1401 O O . GLU A 1 175 ? 51.365 6.767 -91.280 1.00 76.62 175 GLU A O 1
ATOM 1406 N N . GLN A 1 176 ? 50.023 5.128 -90.551 1.00 71.44 176 GLN A N 1
ATOM 1407 C CA . GLN A 1 176 ? 50.661 4.086 -91.359 1.00 71.44 176 GLN A CA 1
ATOM 1408 C C . GLN A 1 176 ? 50.347 4.220 -92.860 1.00 71.44 176 GLN A C 1
ATOM 1410 O O . GLN A 1 176 ? 51.166 3.829 -93.693 1.00 71.44 176 GLN A O 1
ATOM 1415 N N . LYS A 1 177 ? 49.192 4.798 -93.218 1.00 68.31 177 LYS A N 1
ATOM 1416 C CA . LYS A 1 177 ? 48.769 5.029 -94.609 1.00 68.31 177 LYS A CA 1
ATOM 1417 C C . LYS A 1 177 ? 49.386 6.290 -95.230 1.00 68.31 177 LYS A C 1
ATOM 1419 O O . LYS A 1 177 ? 49.613 6.305 -96.438 1.00 68.31 177 LYS A O 1
ATOM 1424 N N . ASP A 1 178 ? 49.686 7.301 -94.415 1.00 65.12 178 ASP A N 1
ATOM 1425 C CA . ASP A 1 178 ? 50.302 8.572 -94.835 1.00 65.12 178 ASP A CA 1
ATOM 1426 C C . ASP A 1 178 ? 51.847 8.555 -94.802 1.00 65.12 178 ASP A C 1
ATOM 1428 O O . ASP A 1 178 ? 52.494 9.536 -95.180 1.00 65.12 178 ASP A O 1
ATOM 1432 N N . SER A 1 179 ? 52.468 7.443 -94.387 1.00 56.72 179 SER A N 1
ATOM 1433 C CA . SER A 1 179 ? 53.927 7.290 -94.407 1.00 56.72 179 SER A CA 1
ATOM 1434 C C . SER A 1 179 ? 54.437 7.154 -95.856 1.00 56.72 179 SER A C 1
ATOM 1436 O O . SER A 1 179 ? 54.014 6.235 -96.564 1.00 56.72 179 SER A O 1
ATOM 1438 N N . PRO A 1 180 ? 55.320 8.048 -96.349 1.00 62.50 180 PRO A N 1
ATOM 1439 C CA . PRO A 1 180 ? 55.777 8.006 -97.735 1.00 62.50 180 PRO A CA 1
ATOM 1440 C C . PRO A 1 180 ? 56.576 6.723 -97.999 1.00 62.50 180 PRO A C 1
ATOM 1442 O O . PRO A 1 180 ? 57.318 6.283 -97.116 1.00 62.50 180 PRO A O 1
ATOM 1445 N N . PRO A 1 181 ? 56.473 6.123 -99.204 1.00 57.09 181 PRO A N 1
ATOM 1446 C CA . PRO A 1 181 ? 57.214 4.911 -99.520 1.00 57.09 181 PRO A CA 1
ATOM 1447 C C . PRO A 1 181 ? 58.706 5.187 -99.334 1.00 57.09 181 PRO A C 1
ATOM 1449 O O . PRO A 1 181 ? 59.258 6.104 -99.951 1.00 57.09 181 PRO A O 1
ATOM 1452 N N . ALA A 1 182 ? 59.333 4.421 -98.440 1.00 57.75 182 ALA A N 1
ATOM 1453 C CA . ALA A 1 182 ? 60.769 4.471 -98.227 1.00 57.75 182 ALA A CA 1
ATOM 1454 C C . ALA A 1 182 ? 61.467 4.259 -99.582 1.00 57.75 182 ALA A C 1
ATOM 1456 O O . ALA A 1 182 ? 61.200 3.268 -100.264 1.00 57.75 182 ALA A O 1
ATOM 1457 N N . LYS A 1 183 ? 62.276 5.244 -99.992 1.00 49.12 183 LYS A N 1
ATOM 1458 C CA . LYS A 1 183 ? 63.135 5.162 -101.180 1.00 49.12 183 LYS A CA 1
ATOM 1459 C C . LYS A 1 183 ? 64.226 4.118 -100.997 1.00 49.12 183 LYS A C 1
ATOM 1461 O O . LYS A 1 183 ? 64.732 4.009 -99.858 1.00 49.12 183 LYS A O 1
#

Secondary structure (DSSP, 8-state):
--SSSSS----------------THHHHHHHHHHHHHHHHHHHHHHHHHHTT-TT----SHHHHHHHHHHHHTT---SSS---SHHHHHHHHHHHHHHHHHHHHHHHHHHHHHHHHHHHHHHHHHHHHHHHHHHHHHHHHHHHHHHHHHHHHHHHHHHHHHHHHHHHHHHHHHHHHHSSPPP-

InterPro domains:
  IPR013099 Potassium channel domain [PF07885] (43-104)